Protein AF-A0A956R655-F1 (afdb_monomer_lite)

Structure (mmCIF, N/CA/C/O backbone):
data_AF-A0A956R655-F1
#
_entry.id   AF-A0A956R655-F1
#
loop_
_atom_site.group_PDB
_atom_site.id
_atom_site.type_symbol
_atom_site.label_atom_id
_atom_site.label_alt_id
_atom_site.label_comp_id
_atom_site.label_asym_id
_atom_site.label_entity_id
_atom_site.label_seq_id
_atom_site.pdbx_PDB_ins_code
_atom_site.Cartn_x
_atom_site.Cartn_y
_atom_site.Cartn_z
_atom_site.occupancy
_atom_site.B_iso_or_equiv
_atom_site.auth_seq_id
_atom_site.auth_comp_id
_atom_site.auth_asym_id
_atom_site.auth_atom_id
_atom_site.pdbx_PDB_model_num
ATOM 1 N N . MET A 1 1 ? -0.287 10.126 -25.066 1.00 66.81 1 MET A N 1
ATOM 2 C CA . MET A 1 1 ? 0.178 8.729 -25.199 1.00 66.81 1 MET A CA 1
ATOM 3 C C . MET A 1 1 ? 0.775 8.313 -23.868 1.00 66.81 1 MET A C 1
ATOM 5 O O . MET A 1 1 ? 1.595 9.060 -23.351 1.00 66.81 1 MET A O 1
ATOM 9 N N . THR A 1 2 ? 0.337 7.197 -23.288 1.00 85.12 2 THR A N 1
ATOM 10 C CA . THR A 1 2 ? 0.850 6.727 -21.992 1.00 85.12 2 THR A CA 1
ATOM 11 C C . THR A 1 2 ? 2.109 5.899 -22.223 1.00 85.12 2 THR A C 1
ATOM 13 O O . THR A 1 2 ? 2.066 4.905 -22.942 1.00 85.12 2 THR A O 1
ATOM 16 N N . ILE A 1 3 ? 3.233 6.320 -21.647 1.00 91.00 3 ILE A N 1
ATOM 17 C CA . ILE A 1 3 ? 4.501 5.590 -21.731 1.00 91.00 3 ILE A CA 1
ATOM 18 C C . ILE A 1 3 ? 4.469 4.454 -20.697 1.00 91.00 3 ILE A C 1
ATOM 20 O O . ILE A 1 3 ? 4.208 4.736 -19.523 1.00 91.00 3 ILE A O 1
ATOM 24 N N . PRO A 1 4 ? 4.714 3.187 -21.081 1.00 90.81 4 PRO A N 1
ATOM 25 C CA . PRO A 1 4 ? 4.759 2.101 -20.109 1.00 90.81 4 PRO A CA 1
ATOM 26 C C . PRO A 1 4 ? 5.963 2.266 -19.174 1.00 90.81 4 PRO A C 1
ATOM 28 O O . PRO A 1 4 ? 7.011 2.751 -19.588 1.00 90.81 4 PRO A O 1
ATOM 31 N N . VAL A 1 5 ? 5.816 1.840 -17.921 1.00 90.50 5 VAL A N 1
ATOM 32 C CA . VAL A 1 5 ? 6.906 1.747 -16.937 1.00 90.50 5 VAL A CA 1
ATOM 33 C C . VAL A 1 5 ? 7.279 0.280 -16.775 1.00 90.50 5 VAL A C 1
ATOM 35 O O . VAL A 1 5 ? 6.395 -0.574 -16.761 1.00 90.50 5 VAL A O 1
ATOM 38 N N . GLY A 1 6 ? 8.569 -0.024 -16.630 1.00 91.50 6 GLY A N 1
ATOM 39 C CA . GLY A 1 6 ? 9.036 -1.403 -16.486 1.00 91.50 6 GLY A CA 1
ATOM 40 C C . GLY A 1 6 ? 8.962 -2.187 -17.796 1.00 91.50 6 GLY A C 1
ATOM 41 O O . GLY A 1 6 ? 8.709 -3.390 -17.797 1.00 91.50 6 GLY A O 1
ATOM 42 N N . ALA A 1 7 ? 9.129 -1.500 -18.925 1.00 95.12 7 ALA A N 1
ATOM 43 C CA . ALA A 1 7 ? 9.001 -2.084 -20.249 1.00 95.12 7 ALA A CA 1
ATOM 44 C C . ALA A 1 7 ? 10.198 -1.752 -21.138 1.00 95.12 7 ALA A C 1
ATOM 46 O O . ALA A 1 7 ? 10.721 -0.634 -21.127 1.00 95.12 7 ALA A O 1
ATOM 47 N N . TRP A 1 8 ? 10.570 -2.726 -21.964 1.00 97.31 8 TRP A N 1
ATOM 48 C CA . TRP A 1 8 ? 11.463 -2.529 -23.096 1.00 97.31 8 TRP A CA 1
ATOM 49 C C . TRP A 1 8 ? 10.746 -1.730 -24.189 1.00 97.31 8 TRP A C 1
ATOM 51 O O . TRP A 1 8 ? 9.626 -2.065 -24.583 1.00 97.31 8 TRP A O 1
ATOM 61 N N . VAL A 1 9 ? 11.386 -0.671 -24.674 1.00 97.62 9 VAL A N 1
ATOM 62 C CA . VAL A 1 9 ? 10.840 0.266 -25.660 1.00 97.62 9 VAL A CA 1
ATOM 63 C C . VAL A 1 9 ? 11.881 0.605 -26.729 1.00 97.62 9 VAL A C 1
ATOM 65 O O . VAL A 1 9 ? 13.090 0.519 -26.494 1.00 97.62 9 VAL A O 1
ATOM 68 N N . ARG A 1 10 ? 11.396 1.050 -27.889 1.00 97.56 10 ARG A N 1
ATOM 69 C CA . ARG A 1 10 ? 12.152 1.853 -28.849 1.00 97.56 10 ARG A CA 1
ATOM 70 C C . ARG A 1 10 ? 11.867 3.335 -28.619 1.00 97.56 10 ARG A C 1
ATOM 72 O O . ARG A 1 10 ? 10.708 3.693 -28.419 1.00 97.56 10 ARG A O 1
ATOM 79 N N . ILE A 1 11 ? 12.893 4.180 -28.636 1.00 96.81 11 ILE A N 1
ATOM 80 C CA . ILE A 1 11 ? 12.751 5.638 -28.479 1.00 96.81 11 ILE A CA 1
ATOM 81 C C . ILE A 1 11 ? 13.402 6.333 -29.669 1.00 96.81 11 ILE A C 1
ATOM 83 O O . ILE A 1 11 ? 14.573 6.079 -29.937 1.00 96.81 11 ILE A O 1
ATOM 87 N N . GLU A 1 12 ? 12.673 7.222 -30.339 1.00 95.69 12 GLU A N 1
ATOM 88 C CA . GLU A 1 12 ? 13.237 8.094 -31.376 1.00 95.69 12 GLU A CA 1
ATOM 89 C C . GLU A 1 12 ? 13.753 9.399 -30.754 1.00 95.69 12 GLU A C 1
ATOM 91 O O . GLU A 1 12 ? 12.966 10.194 -30.230 1.00 95.69 12 GLU A O 1
ATOM 96 N N . LEU A 1 13 ? 15.078 9.594 -30.801 1.00 90.44 13 LEU A N 1
ATOM 97 C CA . LEU A 1 13 ? 15.792 10.803 -30.363 1.00 90.44 13 LEU A CA 1
ATOM 98 C C . LEU A 1 13 ? 16.552 11.423 -31.555 1.00 90.44 13 LEU A C 1
ATOM 100 O O . LEU A 1 13 ? 15.947 11.948 -32.482 1.00 90.44 13 LEU A O 1
ATOM 104 N N . ASP A 1 14 ? 17.882 11.301 -31.575 1.00 93.44 14 ASP A N 1
ATOM 105 C CA . ASP A 1 14 ? 18.780 11.542 -32.712 1.00 93.44 14 ASP A CA 1
ATOM 106 C C . ASP A 1 14 ? 18.990 10.260 -33.555 1.00 93.44 14 ASP A C 1
ATOM 108 O O . ASP A 1 14 ? 20.048 10.035 -34.153 1.00 93.44 14 ASP A O 1
ATOM 112 N N . GLY A 1 15 ? 17.985 9.383 -33.533 1.00 93.75 15 GLY A N 1
ATOM 113 C CA . GLY A 1 15 ? 17.972 8.023 -34.065 1.00 93.75 15 GLY A CA 1
ATOM 114 C C . GLY A 1 15 ? 17.234 7.062 -33.122 1.00 93.75 15 GLY A C 1
ATOM 115 O O . GLY A 1 15 ? 16.829 7.475 -32.028 1.00 93.75 15 GLY A O 1
ATOM 116 N N . PRO A 1 16 ? 17.085 5.786 -33.513 1.00 96.50 16 PRO A N 1
ATOM 117 C CA . PRO A 1 16 ? 16.388 4.793 -32.709 1.00 96.50 16 PRO A CA 1
ATOM 118 C C . PRO A 1 16 ? 17.250 4.328 -31.530 1.00 96.50 16 PRO A C 1
ATOM 120 O O . PRO A 1 16 ? 18.431 4.023 -31.683 1.00 96.50 16 PRO A O 1
ATOM 123 N N . TYR A 1 17 ? 16.651 4.224 -30.346 1.00 97.69 17 TYR A N 1
ATOM 124 C CA . TYR A 1 17 ? 17.266 3.662 -29.139 1.00 97.69 17 TYR A CA 1
ATOM 125 C C . TYR A 1 17 ? 16.504 2.430 -28.683 1.00 97.69 17 TYR A C 1
ATOM 127 O O . TYR A 1 17 ? 15.278 2.443 -28.663 1.00 97.69 17 TYR A O 1
ATOM 135 N N . LEU A 1 18 ? 17.226 1.405 -28.235 1.00 98.12 18 LEU A N 1
ATOM 136 C CA . LEU A 1 18 ? 16.677 0.289 -27.471 1.00 98.12 18 LEU A CA 1
ATOM 137 C C . LEU A 1 18 ? 16.873 0.597 -25.987 1.00 98.12 18 LEU A C 1
ATOM 139 O O . LEU A 1 18 ? 18.012 0.730 -25.530 1.00 98.12 18 LEU A O 1
ATOM 143 N N . ALA A 1 19 ? 15.782 0.730 -25.235 1.00 97.88 19 ALA A N 1
ATOM 144 C CA . ALA A 1 19 ? 15.838 1.176 -23.847 1.00 97.88 19 ALA A CA 1
ATOM 145 C C . ALA A 1 19 ? 14.838 0.448 -22.945 1.00 97.88 19 ALA A C 1
ATOM 147 O O . ALA A 1 19 ? 13.835 -0.092 -23.407 1.00 97.88 19 ALA A O 1
ATOM 148 N N . TYR A 1 20 ? 15.103 0.472 -21.641 1.00 97.75 20 TYR A N 1
ATOM 149 C CA . TYR A 1 20 ? 14.167 0.043 -20.607 1.00 97.75 20 TYR A CA 1
ATOM 150 C C . TYR A 1 20 ? 13.627 1.261 -19.863 1.00 97.75 20 TYR A C 1
ATOM 152 O O . TYR A 1 20 ? 14.397 2.125 -19.437 1.00 97.75 20 TYR A O 1
ATOM 160 N N . THR A 1 21 ? 12.308 1.331 -19.715 1.00 95.88 21 THR A N 1
ATOM 161 C CA . THR A 1 21 ? 11.602 2.404 -19.003 1.00 95.88 21 THR A CA 1
ATOM 162 C C . THR A 1 21 ? 11.511 2.102 -17.513 1.00 95.88 21 THR A C 1
ATOM 164 O O . THR A 1 21 ? 11.228 0.976 -17.106 1.00 95.88 21 THR A O 1
ATOM 167 N N . TYR A 1 22 ? 11.717 3.113 -16.677 1.00 93.00 22 TYR A N 1
ATOM 168 C CA . TYR A 1 22 ? 11.660 2.999 -15.223 1.00 93.00 22 TYR A CA 1
ATOM 169 C C . TYR A 1 22 ? 11.307 4.341 -14.573 1.00 93.00 22 TYR A C 1
ATOM 171 O O . TYR A 1 22 ? 11.329 5.387 -15.221 1.00 93.00 22 TYR A O 1
ATOM 179 N N . ARG A 1 23 ? 10.968 4.323 -13.280 1.00 88.44 23 ARG A N 1
ATOM 180 C CA . ARG A 1 23 ? 10.866 5.545 -12.475 1.00 88.44 23 ARG A CA 1
ATOM 181 C C . ARG A 1 23 ? 12.150 5.719 -11.684 1.00 88.44 23 ARG A C 1
ATOM 183 O O . ARG A 1 23 ? 12.474 4.897 -10.836 1.00 88.44 23 ARG A O 1
ATOM 190 N N . ASP A 1 24 ? 12.873 6.775 -12.009 1.00 89.06 24 ASP A N 1
ATOM 191 C CA . ASP A 1 24 ? 14.009 7.250 -11.238 1.00 89.06 24 ASP A CA 1
ATOM 192 C C . ASP A 1 24 ? 13.463 7.979 -9.993 1.00 89.06 24 ASP A C 1
ATOM 194 O O . ASP A 1 24 ? 12.646 8.889 -10.159 1.00 89.06 24 ASP A O 1
ATOM 198 N N . PRO A 1 25 ? 13.863 7.605 -8.763 1.00 77.94 25 PRO A N 1
ATOM 199 C CA . PRO A 1 25 ? 13.366 8.250 -7.545 1.00 77.94 25 PRO A CA 1
ATOM 200 C C . PRO A 1 25 ? 13.618 9.763 -7.491 1.00 77.94 25 PRO A C 1
ATOM 202 O O . PRO A 1 25 ? 12.865 10.483 -6.844 1.00 77.94 25 PRO A O 1
ATOM 205 N N . THR A 1 26 ? 14.658 10.244 -8.175 1.00 84.81 26 THR A N 1
ATOM 206 C CA . THR A 1 26 ? 15.077 11.652 -8.152 1.00 84.81 26 THR A CA 1
ATOM 207 C C . THR A 1 26 ? 14.569 12.421 -9.368 1.00 84.81 26 THR A C 1
ATOM 209 O O . THR A 1 26 ? 14.336 13.625 -9.293 1.00 84.81 26 THR A O 1
ATOM 212 N N . HIS A 1 27 ? 14.422 11.747 -10.508 1.00 88.56 27 HIS A N 1
ATOM 213 C CA . HIS A 1 27 ? 14.190 12.403 -11.800 1.00 88.56 27 HIS A CA 1
ATOM 214 C C . HIS A 1 27 ? 12.922 11.947 -12.528 1.00 88.56 27 HIS A C 1
ATOM 216 O O . HIS A 1 27 ? 12.757 12.256 -13.709 1.00 88.56 27 HIS A O 1
ATOM 222 N N . GLY A 1 28 ? 12.058 11.186 -11.857 1.00 89.25 28 GLY A N 1
ATOM 223 C CA . GLY A 1 28 ? 10.778 10.760 -12.405 1.00 89.25 28 GLY A CA 1
ATOM 224 C C . GLY A 1 28 ? 10.911 9.748 -13.545 1.00 89.25 28 GLY A C 1
ATOM 225 O O . GLY A 1 28 ? 11.835 8.926 -13.601 1.00 89.25 28 GLY A O 1
ATOM 226 N N . LEU A 1 29 ? 9.940 9.757 -14.456 1.00 92.88 29 LEU A N 1
ATOM 227 C CA . LEU A 1 29 ? 9.863 8.801 -15.557 1.00 92.88 29 LEU A CA 1
ATOM 228 C C . LEU A 1 29 ? 11.066 8.923 -16.505 1.00 92.88 29 LEU A C 1
ATOM 230 O O . LEU A 1 29 ? 11.295 9.947 -17.154 1.00 92.88 29 LEU A O 1
ATOM 234 N N . SER A 1 30 ? 11.816 7.831 -16.619 1.00 95.56 30 SER A N 1
ATOM 235 C CA . SER A 1 30 ? 13.083 7.772 -17.339 1.00 95.56 30 SER A CA 1
ATOM 236 C C . SER A 1 30 ? 13.191 6.506 -18.185 1.00 95.56 30 SER A C 1
ATOM 238 O O . SER A 1 30 ? 12.496 5.517 -17.957 1.00 95.56 30 SER A O 1
ATOM 240 N N . ALA A 1 31 ? 14.090 6.517 -19.162 1.00 96.94 31 ALA A N 1
ATOM 241 C CA . ALA A 1 31 ? 14.533 5.317 -19.857 1.00 96.94 31 ALA A CA 1
ATOM 242 C C . ALA A 1 31 ? 16.056 5.260 -19.905 1.00 96.94 31 ALA A C 1
ATOM 244 O O . ALA A 1 31 ? 16.705 6.294 -20.053 1.00 96.94 31 ALA A O 1
ATOM 245 N N . LYS A 1 32 ? 16.629 4.059 -19.806 1.00 97.31 32 LYS A N 1
ATOM 246 C CA . LYS A 1 32 ? 18.069 3.837 -19.993 1.00 97.31 32 LYS A CA 1
ATOM 247 C C . LYS A 1 32 ? 18.298 2.817 -21.095 1.00 97.31 32 LYS A C 1
ATOM 249 O O . LYS A 1 32 ? 17.627 1.785 -21.123 1.00 97.31 32 LYS A O 1
ATOM 254 N N . GLY A 1 33 ? 19.226 3.100 -22.002 1.00 97.31 33 GLY A N 1
ATOM 255 C CA . GLY A 1 33 ? 19.428 2.267 -23.183 1.00 97.31 33 GLY A CA 1
ATOM 256 C C . GLY A 1 33 ? 20.664 2.607 -24.003 1.00 97.31 33 GLY A C 1
ATOM 257 O O . GLY A 1 33 ? 21.570 3.305 -23.540 1.00 97.31 33 GLY A O 1
ATOM 258 N N . CYS A 1 34 ? 20.682 2.105 -25.235 1.00 97.62 34 CYS A N 1
ATOM 259 C CA . CYS A 1 34 ? 21.720 2.357 -26.234 1.00 97.62 34 CYS A CA 1
ATOM 260 C C . CYS A 1 34 ? 21.081 2.703 -27.582 1.00 97.62 34 CYS A C 1
ATOM 262 O O . CYS A 1 34 ? 19.989 2.227 -27.898 1.00 97.62 34 CYS A O 1
ATOM 264 N N . LYS A 1 35 ? 21.792 3.505 -28.377 1.00 96.88 35 LYS A N 1
ATOM 265 C CA . LYS A 1 35 ? 21.435 3.792 -29.767 1.00 96.88 35 LYS A CA 1
ATOM 266 C C . LYS A 1 35 ? 21.547 2.518 -30.609 1.00 96.88 35 LYS A C 1
ATOM 268 O O . LYS A 1 35 ? 22.433 1.700 -30.364 1.00 96.88 35 LYS A O 1
ATOM 273 N N . ILE A 1 36 ? 20.644 2.352 -31.567 1.00 95.62 36 ILE A N 1
ATOM 274 C CA . ILE A 1 36 ? 20.598 1.227 -32.497 1.00 95.62 36 ILE A CA 1
ATOM 275 C C . ILE A 1 36 ? 21.198 1.682 -33.834 1.00 95.62 36 ILE A C 1
ATOM 277 O O . ILE A 1 36 ? 20.717 2.638 -34.441 1.00 95.62 36 ILE A O 1
ATOM 281 N N . GLU A 1 37 ? 22.225 0.980 -34.309 1.00 92.31 37 GLU A N 1
ATOM 282 C CA . GLU A 1 37 ? 22.823 1.177 -35.634 1.00 92.31 37 GLU A CA 1
ATOM 283 C C . GLU A 1 37 ? 22.514 -0.056 -36.500 1.00 92.31 37 GLU A C 1
ATOM 285 O O . GLU A 1 37 ? 23.330 -0.962 -36.626 1.00 92.31 37 GLU A O 1
ATOM 290 N N . GLY A 1 38 ? 21.293 -0.125 -37.046 1.00 92.38 38 GLY A N 1
ATOM 291 C CA . GLY A 1 38 ? 20.812 -1.265 -37.841 1.00 92.38 38 GLY A CA 1
ATOM 292 C C . GLY A 1 38 ? 19.875 -2.206 -37.077 1.00 92.38 38 GLY A C 1
ATOM 293 O O . GLY A 1 38 ? 19.092 -1.766 -36.238 1.00 92.38 38 GLY A O 1
ATOM 294 N N . GLU A 1 39 ? 19.902 -3.502 -37.392 1.00 93.50 39 GLU A N 1
ATOM 295 C CA . GLU A 1 39 ? 19.142 -4.497 -36.626 1.00 93.50 39 GLU A CA 1
ATOM 296 C C . GLU A 1 39 ? 19.842 -4.785 -35.286 1.00 93.50 39 GLU A C 1
ATOM 298 O O . GLU A 1 39 ? 21.061 -4.967 -35.268 1.00 93.50 39 GLU A O 1
ATOM 303 N N . PRO A 1 40 ? 19.115 -4.828 -34.151 1.00 94.75 40 PRO A N 1
ATOM 304 C CA . PRO A 1 40 ? 19.717 -5.157 -32.865 1.00 94.75 40 PRO A CA 1
ATOM 305 C C . PRO A 1 40 ? 20.349 -6.550 -32.869 1.00 94.75 40 PRO A C 1
ATOM 307 O O . PRO A 1 40 ? 19.655 -7.554 -33.015 1.00 94.75 40 PRO A O 1
ATOM 310 N N . ASP A 1 41 ? 21.658 -6.611 -32.648 1.00 94.88 41 ASP A N 1
ATOM 311 C CA . ASP A 1 41 ? 22.392 -7.861 -32.499 1.00 94.88 41 ASP A CA 1
ATOM 312 C C . ASP A 1 41 ? 22.616 -8.230 -31.019 1.00 94.88 41 ASP A C 1
ATOM 314 O O . ASP A 1 41 ? 22.287 -7.491 -30.080 1.00 94.88 41 ASP A O 1
ATOM 318 N N . ALA A 1 42 ? 23.214 -9.400 -30.788 1.00 93.88 42 ALA A N 1
ATOM 319 C CA . ALA A 1 42 ? 23.513 -9.882 -29.441 1.00 93.88 42 ALA A CA 1
ATOM 320 C C . ALA A 1 42 ? 24.508 -8.984 -28.676 1.00 93.88 42 ALA A C 1
ATOM 322 O O . ALA A 1 42 ? 24.524 -8.995 -27.440 1.00 93.88 42 ALA A O 1
ATOM 323 N N . ALA A 1 43 ? 25.354 -8.220 -29.376 1.00 94.50 43 ALA A N 1
ATOM 324 C CA . ALA A 1 43 ? 26.304 -7.307 -28.750 1.00 94.50 43 ALA A CA 1
ATOM 325 C C . ALA A 1 43 ? 25.585 -6.061 -28.214 1.00 94.50 43 ALA A C 1
ATOM 327 O O . ALA A 1 43 ? 25.811 -5.675 -27.063 1.00 94.50 43 ALA A O 1
ATOM 328 N N . LEU A 1 44 ? 24.665 -5.490 -28.995 1.00 95.62 44 LEU A N 1
ATOM 329 C CA . LEU A 1 44 ? 23.825 -4.373 -28.578 1.00 95.62 44 LEU A CA 1
ATOM 330 C C . LEU A 1 44 ? 22.926 -4.756 -27.401 1.00 95.62 44 LEU A C 1
ATOM 332 O O . LEU A 1 44 ? 22.884 -4.026 -26.411 1.00 95.62 44 LEU A O 1
ATOM 336 N N . VAL A 1 45 ? 22.255 -5.911 -27.468 1.00 96.12 45 VAL A N 1
ATOM 337 C CA . VAL A 1 45 ? 21.413 -6.413 -26.366 1.00 96.12 45 VAL A CA 1
ATOM 338 C C . VAL A 1 45 ? 22.226 -6.518 -25.076 1.00 96.12 45 VAL A C 1
ATOM 340 O O . VAL A 1 45 ? 21.818 -6.002 -24.034 1.00 96.12 45 VAL A O 1
ATOM 343 N N . ARG A 1 46 ? 23.421 -7.117 -25.141 1.00 95.19 46 ARG A N 1
ATOM 344 C CA . ARG A 1 46 ? 24.321 -7.218 -23.985 1.00 95.19 46 ARG A CA 1
ATOM 345 C C . ARG A 1 46 ? 24.717 -5.842 -23.452 1.00 95.19 46 ARG A C 1
ATOM 347 O O . ARG A 1 46 ? 24.688 -5.636 -22.240 1.00 95.19 46 ARG A O 1
ATOM 354 N N . ALA A 1 47 ? 25.047 -4.900 -24.337 1.00 95.00 47 ALA A N 1
ATOM 355 C CA . ALA A 1 47 ? 25.404 -3.537 -23.954 1.00 95.00 47 ALA A CA 1
ATOM 356 C C . ALA A 1 47 ? 24.249 -2.832 -23.228 1.00 95.00 47 ALA A C 1
ATOM 358 O O . ALA A 1 47 ? 24.461 -2.250 -22.168 1.00 95.00 47 ALA A O 1
ATOM 359 N N . VAL A 1 48 ? 23.023 -2.938 -23.741 1.00 96.00 48 VAL A N 1
ATOM 360 C CA . VAL A 1 48 ? 21.827 -2.367 -23.105 1.00 96.00 48 VAL A CA 1
ATOM 361 C C . VAL A 1 48 ? 21.547 -3.008 -21.737 1.00 96.00 48 VAL A C 1
ATOM 363 O O . VAL A 1 48 ? 21.194 -2.305 -20.788 1.00 96.00 48 VAL A O 1
ATOM 366 N N . MET A 1 49 ? 21.737 -4.324 -21.607 1.00 95.19 49 MET A N 1
ATOM 367 C CA . MET A 1 49 ? 21.495 -5.065 -20.362 1.00 95.19 49 MET A CA 1
ATOM 368 C C . MET A 1 49 ? 22.533 -4.788 -19.271 1.00 95.19 49 MET A C 1
ATOM 370 O O . MET A 1 49 ? 22.194 -4.811 -18.092 1.00 95.19 49 MET A O 1
ATOM 374 N N . GLN A 1 50 ? 23.794 -4.548 -19.636 1.00 93.88 50 GLN A N 1
ATOM 375 C CA . GLN A 1 50 ? 24.903 -4.493 -18.673 1.00 93.88 50 GLN A CA 1
ATOM 376 C C . GLN A 1 50 ? 25.475 -3.088 -18.479 1.00 93.88 50 GLN A C 1
ATOM 378 O O . GLN A 1 50 ? 25.956 -2.756 -17.398 1.00 93.88 50 GLN A O 1
ATOM 383 N N . SER A 1 51 ? 25.477 -2.254 -19.517 1.00 93.12 51 SER A N 1
ATOM 384 C CA . SER A 1 51 ? 26.164 -0.957 -19.517 1.00 93.12 51 SER A CA 1
ATOM 385 C C . SER A 1 51 ? 25.486 0.034 -20.471 1.00 93.12 51 SER A C 1
ATOM 387 O O . SER A 1 51 ? 26.097 0.466 -21.455 1.00 93.12 51 SER A O 1
ATOM 389 N N . PRO A 1 52 ? 24.216 0.399 -20.212 1.00 94.25 52 PRO A N 1
ATOM 390 C CA . PRO A 1 52 ? 23.486 1.329 -21.063 1.00 94.25 52 PRO A CA 1
ATOM 391 C C . PRO A 1 52 ? 24.167 2.702 -21.063 1.00 94.25 52 PRO A C 1
ATOM 393 O O . PRO A 1 52 ? 24.596 3.202 -20.018 1.00 94.25 52 PRO A O 1
ATOM 396 N N . ARG A 1 53 ? 24.264 3.308 -22.247 1.00 94.81 53 ARG A N 1
ATOM 397 C CA . ARG A 1 53 ? 25.085 4.507 -22.493 1.00 94.81 53 ARG A CA 1
ATOM 398 C C . ARG A 1 53 ? 24.304 5.814 -22.447 1.00 94.81 53 ARG A C 1
ATOM 400 O O . ARG A 1 53 ? 24.916 6.872 -22.358 1.00 94.81 53 ARG A O 1
ATOM 407 N N . ALA A 1 54 ? 22.979 5.747 -22.505 1.00 95.38 54 ALA A N 1
ATOM 408 C CA . ALA A 1 54 ? 22.115 6.917 -22.512 1.00 95.38 54 ALA A CA 1
ATOM 409 C C . ALA A 1 54 ? 21.013 6.796 -21.460 1.00 95.38 54 ALA A C 1
ATOM 411 O O . ALA A 1 54 ? 20.434 5.722 -21.281 1.00 95.38 54 ALA A O 1
ATOM 412 N N . THR A 1 55 ? 20.706 7.921 -20.814 1.00 96.00 55 THR A N 1
ATOM 413 C CA . THR A 1 55 ? 19.527 8.103 -19.963 1.00 96.00 55 THR A CA 1
ATOM 414 C C . THR A 1 55 ? 18.658 9.189 -20.584 1.00 96.00 55 THR A C 1
ATOM 416 O O . THR A 1 55 ? 19.135 10.291 -20.841 1.00 96.00 55 THR A O 1
ATOM 419 N N . VAL A 1 56 ? 17.381 8.893 -20.794 1.00 95.00 56 VAL A N 1
ATOM 420 C CA . VAL A 1 56 ? 16.385 9.802 -21.365 1.00 95.00 56 VAL A CA 1
ATOM 421 C C . VAL A 1 56 ? 15.367 10.138 -20.286 1.00 95.00 56 VAL A C 1
ATOM 423 O O . VAL A 1 56 ? 14.818 9.233 -19.658 1.00 95.00 56 VAL A O 1
ATOM 426 N N . ARG A 1 57 ? 15.092 11.427 -20.070 1.00 95.12 57 ARG A N 1
ATOM 427 C CA . ARG A 1 57 ? 14.027 11.883 -19.164 1.00 95.12 57 ARG A CA 1
ATOM 428 C C . ARG A 1 57 ? 12.747 12.059 -19.969 1.00 95.12 57 ARG A C 1
ATOM 430 O O . ARG A 1 57 ? 12.656 12.960 -20.796 1.00 95.12 57 ARG A O 1
ATOM 437 N N . LEU A 1 58 ? 11.775 11.182 -19.748 1.00 93.31 58 LEU A N 1
ATOM 438 C CA . LEU A 1 58 ? 10.591 11.081 -20.606 1.00 93.31 58 LEU A CA 1
ATOM 439 C C . LEU A 1 58 ? 9.512 12.113 -20.254 1.00 93.31 58 LEU A C 1
ATOM 441 O O . LEU A 1 58 ? 8.667 12.416 -21.090 1.00 93.31 58 LEU A O 1
ATOM 445 N N . GLU A 1 59 ? 9.563 12.690 -19.050 1.00 86.56 59 GLU A N 1
ATOM 446 C CA . GLU A 1 59 ? 8.602 13.706 -18.586 1.00 86.56 59 GLU A CA 1
ATOM 447 C C . GLU A 1 59 ? 8.700 15.032 -19.354 1.00 86.56 59 GLU A C 1
ATOM 449 O O . GLU A 1 59 ? 7.730 15.779 -19.417 1.00 86.56 59 GLU A O 1
ATOM 454 N N . HIS A 1 60 ? 9.842 15.306 -19.990 1.00 82.50 60 HIS A N 1
ATOM 455 C CA . HIS A 1 60 ? 10.091 16.561 -20.707 1.00 82.50 60 HIS A CA 1
ATOM 456 C C . HIS A 1 60 ? 9.626 16.524 -22.177 1.00 82.50 60 HIS A C 1
ATOM 458 O O . HIS A 1 60 ? 9.729 17.526 -22.880 1.00 82.50 60 HIS A O 1
ATOM 464 N N . GLY A 1 61 ? 9.054 15.396 -22.621 1.00 79.38 61 GLY A N 1
ATOM 465 C CA . GLY A 1 61 ? 8.355 15.264 -23.900 1.00 79.38 61 GLY A CA 1
ATOM 466 C C . GLY A 1 61 ? 9.241 15.304 -25.152 1.00 79.38 61 GLY A C 1
ATOM 467 O O . GLY A 1 61 ? 10.462 15.365 -25.085 1.00 79.38 61 GLY A O 1
ATOM 468 N N . GLY A 1 62 ? 8.587 15.235 -26.318 1.00 85.62 62 GLY A N 1
ATOM 469 C CA . GLY A 1 62 ? 9.219 15.379 -27.638 1.00 85.62 62 GLY A CA 1
ATOM 470 C C . GLY A 1 62 ? 9.698 14.087 -28.310 1.00 85.62 62 GLY A C 1
ATOM 471 O O . GLY A 1 62 ? 10.188 14.149 -29.432 1.00 85.62 62 GLY A O 1
ATOM 472 N N . PHE A 1 63 ? 9.533 12.927 -27.671 1.00 90.31 63 PHE A N 1
ATOM 473 C CA . PHE A 1 63 ? 10.062 11.650 -28.166 1.00 90.31 63 PHE A CA 1
ATOM 474 C C . PHE A 1 63 ? 8.945 10.673 -28.537 1.00 90.31 63 PHE A C 1
ATOM 476 O O . PHE A 1 63 ? 7.950 10.549 -27.817 1.00 90.31 63 PHE A O 1
ATOM 483 N N . ALA A 1 64 ? 9.126 9.928 -29.629 1.00 94.19 64 ALA A N 1
ATOM 484 C CA . ALA A 1 64 ? 8.258 8.799 -29.949 1.00 94.19 64 ALA A CA 1
ATOM 485 C C . ALA A 1 64 ? 8.747 7.559 -29.187 1.00 94.19 64 ALA A C 1
ATOM 487 O O . ALA A 1 64 ? 9.885 7.133 -29.368 1.00 94.19 64 ALA A O 1
ATOM 488 N N . VAL A 1 65 ? 7.894 6.985 -28.332 1.00 96.19 65 VAL A N 1
ATOM 489 C CA . VAL A 1 65 ? 8.221 5.807 -27.510 1.00 96.19 65 VAL A CA 1
ATOM 490 C C . VAL A 1 65 ? 7.348 4.625 -27.920 1.00 96.19 65 VAL A C 1
ATOM 492 O O . VAL A 1 65 ? 6.162 4.595 -27.623 1.00 96.19 65 VAL A O 1
ATOM 495 N N . THR A 1 66 ? 7.917 3.617 -28.567 1.00 96.81 66 THR A N 1
ATOM 496 C CA . THR A 1 66 ? 7.164 2.435 -29.012 1.00 96.81 66 THR A CA 1
ATOM 497 C C . THR A 1 66 ? 7.500 1.237 -28.126 1.00 96.81 66 THR A C 1
ATOM 499 O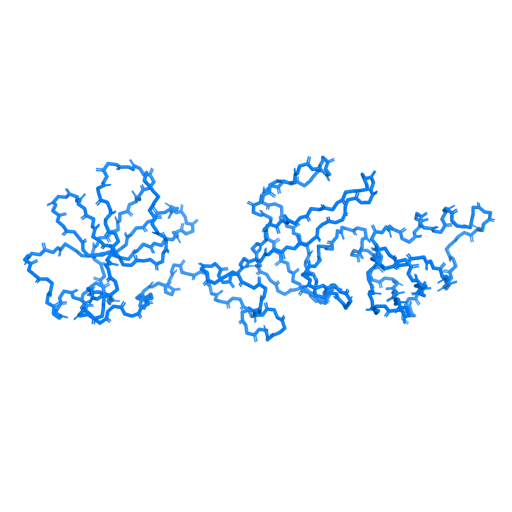 O . THR A 1 66 ? 8.651 0.801 -28.134 1.00 96.81 66 THR A O 1
ATOM 502 N N . PRO A 1 67 ? 6.552 0.673 -27.356 1.00 96.69 67 PRO A N 1
ATOM 503 C CA . PRO A 1 67 ? 6.798 -0.547 -26.592 1.00 96.69 67 PRO A CA 1
ATOM 504 C C . PRO A 1 67 ? 7.182 -1.705 -27.513 1.00 96.69 67 PRO A C 1
ATOM 506 O O . PRO A 1 67 ? 6.568 -1.889 -28.563 1.00 96.69 67 PRO A O 1
ATOM 509 N N . LEU A 1 68 ? 8.183 -2.493 -27.117 1.00 96.88 68 LEU A N 1
ATOM 510 C CA . LEU A 1 68 ? 8.531 -3.712 -27.843 1.00 96.88 68 LEU A CA 1
ATOM 511 C C . LEU A 1 68 ? 7.417 -4.742 -27.699 1.00 96.88 68 LEU A C 1
ATOM 513 O O . LEU A 1 68 ? 6.904 -4.979 -26.597 1.00 96.88 68 LEU A O 1
ATOM 517 N N . ARG A 1 69 ? 7.071 -5.384 -28.814 1.00 96.31 69 ARG A N 1
ATOM 518 C CA . ARG A 1 69 ? 6.100 -6.475 -28.814 1.00 96.31 69 ARG A CA 1
ATOM 519 C C . ARG A 1 69 ? 6.681 -7.710 -28.104 1.00 96.31 69 ARG A C 1
ATOM 521 O O . ARG A 1 69 ? 7.903 -7.850 -28.011 1.00 96.31 69 ARG A O 1
ATOM 528 N N . PRO A 1 70 ? 5.839 -8.610 -27.564 1.00 94.44 70 PRO A N 1
ATOM 529 C CA . PRO A 1 70 ? 6.316 -9.805 -26.870 1.00 94.44 70 PRO A CA 1
ATOM 530 C C . PRO A 1 70 ? 7.270 -10.680 -27.698 1.00 94.44 70 PRO A C 1
ATOM 532 O O . PRO A 1 70 ? 8.304 -11.071 -27.166 1.00 94.44 70 PRO A O 1
ATOM 535 N N . ASP A 1 71 ? 6.965 -10.904 -28.978 1.00 96.75 71 ASP A N 1
ATOM 536 C CA . ASP A 1 71 ? 7.780 -11.661 -29.941 1.00 96.75 71 ASP A CA 1
ATOM 537 C C . ASP A 1 71 ? 9.146 -11.006 -30.183 1.00 96.75 71 ASP A C 1
ATOM 539 O O . ASP A 1 71 ? 10.171 -11.680 -30.203 1.00 96.75 71 ASP A O 1
ATOM 543 N N . GLU A 1 72 ? 9.186 -9.676 -30.285 1.00 96.31 72 GLU A N 1
ATOM 544 C CA . GLU A 1 72 ? 10.445 -8.936 -30.420 1.00 96.31 72 GLU A CA 1
ATOM 545 C C . GLU A 1 72 ? 11.312 -9.052 -29.162 1.00 96.31 72 GLU A C 1
ATOM 547 O O . GLU A 1 72 ? 12.524 -9.227 -29.260 1.00 96.31 72 GLU A O 1
ATOM 552 N N . ARG A 1 73 ? 10.712 -8.971 -27.965 1.00 96.56 73 ARG A N 1
ATOM 553 C CA . ARG A 1 73 ? 11.459 -9.149 -26.707 1.00 96.56 73 ARG A CA 1
ATOM 554 C C . ARG A 1 73 ? 12.014 -10.558 -26.581 1.00 96.56 73 ARG A C 1
ATOM 556 O O . ARG A 1 73 ? 13.138 -10.711 -26.117 1.00 96.56 73 ARG A O 1
ATOM 563 N N . GLU A 1 74 ? 11.232 -11.557 -26.973 1.00 94.69 74 GLU A N 1
ATOM 564 C CA . GLU A 1 74 ? 11.648 -12.957 -26.964 1.00 94.69 74 GLU A CA 1
ATOM 565 C C . GLU A 1 74 ? 12.805 -13.197 -27.937 1.00 94.69 74 GLU A C 1
ATOM 567 O O . GLU A 1 74 ? 13.835 -13.728 -27.527 1.00 94.69 74 GLU A O 1
ATOM 572 N N . ALA A 1 75 ? 12.702 -12.700 -29.174 1.00 96.25 75 ALA A N 1
ATOM 573 C CA . ALA A 1 75 ? 13.776 -12.788 -30.165 1.00 96.25 75 ALA A CA 1
ATOM 574 C C . ALA A 1 75 ? 15.080 -12.113 -29.698 1.00 96.25 75 ALA A C 1
ATOM 576 O O . ALA A 1 75 ? 16.172 -12.568 -30.034 1.00 96.25 75 ALA A O 1
ATOM 577 N N . LEU A 1 76 ? 14.972 -11.047 -28.898 1.00 96.44 76 LEU A N 1
ATOM 578 C CA . LEU A 1 76 ? 16.110 -10.323 -28.326 1.00 96.44 76 LEU A CA 1
ATOM 579 C C . LEU A 1 76 ? 16.565 -10.857 -26.957 1.00 96.44 76 LEU A C 1
ATOM 581 O O . LEU A 1 76 ? 17.526 -10.330 -26.401 1.00 96.44 76 LEU A O 1
ATOM 585 N N . GLY A 1 77 ? 15.895 -11.858 -26.377 1.00 96.06 77 GLY A N 1
ATOM 586 C CA . GLY A 1 77 ? 16.214 -12.377 -25.040 1.00 96.06 77 GLY A CA 1
ATOM 587 C C . GLY A 1 77 ? 15.992 -11.376 -23.893 1.00 96.06 77 GLY A C 1
ATOM 588 O O . GLY A 1 77 ? 16.619 -11.478 -22.838 1.00 96.06 77 GLY A O 1
ATOM 589 N N . LEU A 1 78 ? 15.123 -10.380 -24.082 1.00 95.81 78 LEU A N 1
ATOM 590 C CA . LEU A 1 78 ? 14.857 -9.292 -23.134 1.00 95.81 78 LEU A CA 1
ATOM 591 C C . LEU A 1 78 ? 13.743 -9.668 -22.142 1.00 95.81 78 LEU A C 1
ATOM 593 O O . LEU A 1 78 ? 12.647 -9.095 -22.134 1.00 95.81 78 LEU A O 1
ATOM 597 N N . HIS A 1 79 ? 14.025 -10.660 -21.296 1.00 89.19 79 HIS A N 1
ATOM 598 C CA . HIS A 1 79 ? 13.080 -11.195 -20.313 1.00 89.19 79 HIS A CA 1
ATOM 599 C C . HIS A 1 79 ? 13.168 -10.432 -18.980 1.00 89.19 79 HIS A C 1
ATOM 601 O O . HIS A 1 79 ? 13.962 -10.766 -18.106 1.00 89.19 79 HIS A O 1
ATOM 607 N N . GLY A 1 80 ? 12.332 -9.405 -18.814 1.00 89.00 80 GLY A N 1
ATOM 608 C CA . GLY A 1 80 ? 12.218 -8.655 -17.555 1.00 89.00 80 GLY A CA 1
ATOM 609 C C . GLY A 1 80 ? 13.202 -7.482 -17.414 1.00 89.00 80 GLY A C 1
ATOM 610 O O . GLY A 1 80 ? 13.766 -7.037 -18.417 1.00 89.00 80 GLY A O 1
ATOM 611 N N . PRO A 1 81 ? 13.352 -6.920 -16.197 1.00 91.69 81 PRO A N 1
ATOM 612 C CA . PRO A 1 81 ? 14.214 -5.769 -15.953 1.00 91.69 81 PRO A CA 1
ATOM 613 C C . PRO A 1 81 ? 15.701 -6.115 -16.133 1.00 91.69 81 PRO A C 1
ATOM 615 O O . PRO A 1 81 ? 16.135 -7.198 -15.738 1.00 91.69 81 PRO A O 1
ATOM 618 N N . PRO A 1 82 ? 16.511 -5.195 -16.681 1.00 94.38 82 PRO A N 1
ATOM 619 C CA . PRO A 1 82 ? 17.954 -5.387 -16.772 1.00 94.38 82 PRO A CA 1
ATOM 620 C C . PRO A 1 82 ? 18.627 -5.301 -15.387 1.00 94.38 82 PRO A C 1
ATOM 622 O O . PRO A 1 82 ? 18.153 -4.544 -14.543 1.00 94.38 82 PRO A O 1
ATOM 625 N N . PRO A 1 83 ? 19.766 -5.984 -15.148 1.00 92.44 83 PRO A N 1
ATOM 626 C CA . PRO A 1 83 ? 20.445 -6.013 -13.843 1.00 92.44 83 PRO A CA 1
ATOM 627 C C . PRO A 1 83 ? 20.747 -4.639 -13.230 1.00 92.44 83 PRO A C 1
ATOM 629 O O . PRO A 1 83 ? 20.631 -4.450 -12.024 1.00 92.44 83 PRO A O 1
ATOM 632 N N . TRP A 1 84 ? 21.077 -3.636 -14.051 1.00 92.75 84 TRP A N 1
ATOM 633 C CA . TRP A 1 84 ? 21.343 -2.281 -13.555 1.00 92.75 84 TRP A CA 1
ATOM 634 C C . TRP A 1 84 ? 20.112 -1.601 -12.931 1.00 92.75 84 TRP A C 1
ATOM 636 O O . TRP A 1 84 ? 20.266 -0.575 -12.267 1.00 92.75 84 TRP A O 1
ATOM 646 N N . MET A 1 85 ? 18.903 -2.151 -13.101 1.00 91.06 85 MET A N 1
ATOM 647 C CA . MET A 1 85 ? 17.700 -1.675 -12.414 1.00 91.06 85 MET A CA 1
ATOM 648 C C . MET A 1 85 ? 17.751 -1.870 -10.906 1.00 91.06 85 MET A C 1
ATOM 650 O O . MET A 1 85 ? 17.021 -1.171 -10.210 1.00 91.06 85 MET A O 1
ATOM 654 N N . GLU A 1 86 ? 18.597 -2.752 -10.380 1.00 84.00 86 GLU A N 1
ATOM 655 C CA . GLU A 1 86 ? 18.773 -2.904 -8.931 1.00 84.00 86 GLU A CA 1
ATOM 656 C C . GLU A 1 86 ? 19.273 -1.612 -8.269 1.00 84.00 86 GLU A C 1
ATOM 658 O O . GLU A 1 86 ? 18.946 -1.349 -7.120 1.00 84.00 86 GLU A O 1
ATOM 663 N N . VAL A 1 87 ? 20.000 -0.766 -9.010 1.00 84.06 87 VAL A N 1
ATOM 664 C CA . VAL A 1 87 ? 20.489 0.537 -8.523 1.00 84.06 87 VAL A CA 1
ATOM 665 C C . VAL A 1 87 ? 19.362 1.569 -8.418 1.00 84.06 87 VAL A C 1
ATOM 667 O O . VAL A 1 87 ? 19.414 2.463 -7.579 1.00 84.06 87 VAL A O 1
ATOM 670 N N . PHE A 1 88 ? 18.357 1.470 -9.290 1.00 82.00 88 PHE A N 1
ATOM 671 C CA . PHE A 1 88 ? 17.256 2.437 -9.382 1.00 82.00 88 PHE A CA 1
ATOM 672 C C . PHE A 1 88 ? 15.974 1.950 -8.710 1.00 82.00 88 PHE A C 1
ATOM 674 O O . PHE A 1 88 ? 15.081 2.746 -8.430 1.00 82.00 88 PHE A O 1
ATOM 681 N N . SER A 1 89 ? 15.874 0.647 -8.461 1.00 69.50 89 SER A N 1
ATOM 682 C CA . SER A 1 89 ? 14.804 0.075 -7.665 1.00 69.50 89 SER A CA 1
ATOM 683 C C . SER A 1 89 ? 15.173 0.274 -6.200 1.00 69.50 89 SER A C 1
ATOM 685 O O . SER A 1 89 ? 16.271 -0.121 -5.809 1.00 69.50 89 SER A O 1
ATOM 687 N N . PRO A 1 90 ? 14.293 0.843 -5.362 1.00 67.56 90 PRO A N 1
ATOM 688 C CA . PRO A 1 90 ? 14.509 0.757 -3.928 1.00 67.56 90 PRO A CA 1
ATOM 689 C C . PRO A 1 90 ? 14.694 -0.722 -3.546 1.00 67.56 90 PRO A C 1
ATOM 691 O O . PRO A 1 90 ? 14.063 -1.594 -4.166 1.00 67.56 90 PRO A O 1
ATOM 694 N N . PRO A 1 91 ? 15.576 -1.032 -2.576 1.00 68.00 91 PRO A N 1
ATOM 695 C CA . PRO A 1 91 ? 15.773 -2.402 -2.133 1.00 68.00 91 PRO A CA 1
ATOM 696 C C . PRO A 1 91 ? 14.413 -3.005 -1.793 1.00 68.00 91 PRO A C 1
ATOM 698 O O . PRO A 1 91 ? 13.612 -2.383 -1.096 1.00 68.00 91 PRO A O 1
ATOM 701 N N . ALA A 1 92 ? 14.146 -4.198 -2.328 1.00 74.06 92 ALA A N 1
ATOM 702 C CA . ALA A 1 92 ? 12.899 -4.902 -2.080 1.00 74.06 92 ALA A CA 1
ATOM 703 C C . ALA A 1 92 ? 12.661 -4.982 -0.570 1.00 74.06 92 ALA A C 1
ATOM 705 O O . ALA A 1 92 ? 13.445 -5.605 0.154 1.00 74.06 92 ALA A O 1
ATOM 706 N N . GLY A 1 93 ? 11.586 -4.347 -0.108 1.00 83.12 93 GLY A N 1
ATOM 707 C CA . GLY A 1 93 ? 11.240 -4.380 1.297 1.00 83.12 93 GLY A CA 1
ATOM 708 C C . GLY A 1 93 ? 10.985 -5.810 1.771 1.00 83.12 93 GLY A C 1
ATOM 709 O O . GLY A 1 93 ? 10.551 -6.659 0.982 1.00 83.12 93 GLY A O 1
ATOM 710 N N . PRO A 1 94 ? 11.221 -6.109 3.060 1.00 90.81 94 PRO A N 1
ATOM 711 C CA . PRO A 1 94 ? 10.990 -7.445 3.608 1.00 90.81 94 PRO A CA 1
ATOM 712 C C . PRO A 1 94 ? 9.543 -7.933 3.400 1.00 90.81 94 PRO A C 1
ATOM 714 O O . PRO A 1 94 ? 9.323 -9.135 3.271 1.00 90.81 94 PRO A O 1
ATOM 717 N N . TRP A 1 95 ? 8.578 -7.014 3.265 1.00 93.69 95 TRP A N 1
ATOM 718 C CA . TRP A 1 95 ? 7.169 -7.306 2.983 1.00 93.69 95 TRP A CA 1
ATOM 719 C C . TRP A 1 95 ? 6.927 -8.010 1.641 1.00 93.69 95 TRP A C 1
ATOM 721 O O . TRP A 1 95 ? 5.966 -8.762 1.522 1.00 93.69 95 TRP A O 1
ATOM 731 N N . ARG A 1 96 ? 7.805 -7.857 0.637 1.00 90.81 96 ARG A N 1
ATOM 732 C CA . ARG A 1 96 ? 7.654 -8.565 -0.652 1.00 90.81 96 ARG A CA 1
ATOM 733 C C . ARG A 1 96 ? 7.798 -10.083 -0.528 1.00 90.81 96 ARG A C 1
ATOM 735 O O . ARG A 1 96 ? 7.413 -10.812 -1.435 1.00 90.81 96 ARG A O 1
ATOM 742 N N . ARG A 1 97 ? 8.396 -10.558 0.568 1.00 91.06 97 ARG A N 1
ATOM 743 C CA . ARG A 1 97 ? 8.557 -11.988 0.871 1.00 91.06 97 ARG A CA 1
ATOM 744 C C . ARG A 1 97 ? 7.467 -12.512 1.799 1.00 91.06 97 ARG A C 1
ATOM 746 O O . ARG A 1 97 ? 7.499 -13.690 2.141 1.00 91.06 97 ARG A O 1
ATOM 753 N N . ASP A 1 98 ? 6.539 -11.657 2.223 1.00 94.31 98 ASP A N 1
ATOM 754 C CA . ASP A 1 98 ? 5.438 -12.051 3.086 1.00 94.31 98 ASP A CA 1
ATOM 755 C C . ASP A 1 98 ? 4.354 -12.767 2.257 1.00 94.31 98 ASP A C 1
ATOM 757 O O . ASP A 1 98 ? 3.692 -12.135 1.422 1.00 94.31 98 ASP A O 1
ATOM 761 N N . PRO A 1 99 ? 4.146 -14.081 2.460 1.00 94.19 99 PRO A N 1
ATOM 762 C CA . PRO A 1 99 ? 3.182 -14.842 1.673 1.00 94.19 99 PRO A CA 1
ATOM 763 C C . PRO A 1 99 ? 1.735 -14.402 1.924 1.00 94.19 99 PRO A C 1
ATOM 765 O O . PRO A 1 99 ? 0.888 -14.582 1.049 1.00 94.19 99 PRO A O 1
ATOM 768 N N . LEU A 1 100 ? 1.432 -13.818 3.090 1.00 92.88 100 LEU A N 1
ATOM 769 C CA . LEU A 1 100 ? 0.090 -13.323 3.403 1.00 92.88 100 LEU A CA 1
ATOM 770 C C . LEU A 1 100 ? -0.216 -12.025 2.654 1.00 92.88 100 LEU A C 1
ATOM 772 O O . LEU A 1 100 ? -1.377 -11.768 2.322 1.00 92.88 100 LEU A O 1
ATOM 776 N N . LEU A 1 101 ? 0.821 -11.237 2.363 1.00 95.44 101 LEU A N 1
ATOM 777 C CA . LEU A 1 101 ? 0.710 -9.953 1.681 1.00 95.44 101 LEU A CA 1
ATOM 778 C C . LEU A 1 101 ? 0.771 -10.068 0.158 1.00 95.44 101 LEU A C 1
ATOM 780 O O . LEU A 1 101 ? 0.152 -9.263 -0.532 1.00 95.44 101 LEU A O 1
ATOM 784 N N . ALA A 1 102 ? 1.478 -11.074 -0.368 1.00 93.62 102 ALA A N 1
ATOM 785 C CA . ALA A 1 102 ? 1.783 -11.219 -1.794 1.00 93.62 102 ALA A CA 1
ATOM 786 C C . ALA A 1 102 ? 0.561 -11.083 -2.721 1.00 93.62 102 ALA A C 1
ATOM 788 O O . ALA A 1 102 ? 0.664 -10.499 -3.795 1.00 93.62 102 ALA A O 1
ATOM 789 N N . LYS A 1 103 ? -0.610 -11.574 -2.295 1.00 95.25 103 LYS A N 1
ATOM 790 C CA . LYS A 1 103 ? -1.860 -11.494 -3.070 1.00 95.25 103 LYS A CA 1
ATOM 791 C C . LYS A 1 103 ? -2.493 -10.096 -3.142 1.00 95.25 103 LYS A C 1
ATOM 793 O O . LYS A 1 103 ? -3.412 -9.907 -3.931 1.00 95.25 103 LYS A O 1
ATOM 798 N N . TYR A 1 104 ? -2.058 -9.155 -2.307 1.00 97.12 104 TYR A N 1
ATOM 799 C CA . TYR A 1 104 ? -2.574 -7.782 -2.264 1.00 97.12 104 TYR A CA 1
ATOM 800 C C . TYR A 1 104 ? -1.671 -6.782 -2.987 1.00 97.12 104 TYR A C 1
ATOM 802 O O . TYR A 1 104 ? -2.106 -5.668 -3.270 1.00 97.12 104 TYR A O 1
ATOM 810 N N . LEU A 1 105 ? -0.424 -7.167 -3.269 1.00 95.69 105 LEU A N 1
ATOM 811 C CA . LEU A 1 105 ? 0.538 -6.314 -3.955 1.00 95.69 105 LEU A CA 1
ATOM 812 C C . LEU A 1 105 ? 0.190 -6.205 -5.440 1.00 95.69 105 LEU A C 1
ATOM 814 O O . LEU A 1 105 ? -0.176 -7.186 -6.093 1.00 95.69 105 LEU A O 1
ATOM 818 N N . HIS A 1 106 ? 0.337 -5.006 -5.991 1.00 93.19 106 HIS A N 1
ATOM 819 C CA . HIS A 1 106 ? 0.057 -4.754 -7.392 1.00 93.19 106 HIS A CA 1
ATOM 820 C C . HIS A 1 106 ? 1.106 -5.441 -8.291 1.00 93.19 106 HIS A C 1
ATOM 822 O O . HIS A 1 106 ? 2.309 -5.247 -8.090 1.00 93.19 106 HIS A O 1
ATOM 828 N N . PRO A 1 107 ? 0.702 -6.174 -9.349 1.00 83.94 107 PRO A N 1
ATOM 829 C CA . PRO A 1 107 ? 1.636 -6.926 -10.195 1.00 83.94 107 PRO A CA 1
ATOM 830 C C . PRO A 1 107 ? 2.732 -6.077 -10.857 1.00 83.94 107 PRO A C 1
ATOM 832 O O . PRO A 1 107 ? 3.851 -6.545 -11.047 1.00 83.94 107 PRO A O 1
ATOM 835 N N . SER A 1 108 ? 2.422 -4.827 -11.216 1.00 79.12 108 SER A N 1
ATOM 836 C CA . SER A 1 108 ? 3.379 -3.891 -11.837 1.00 79.12 108 SER A CA 1
ATOM 837 C C . SER A 1 108 ? 4.013 -2.902 -10.853 1.00 79.12 108 SER A C 1
ATOM 839 O O . SER A 1 108 ? 4.922 -2.171 -11.236 1.00 79.12 108 SER A O 1
ATOM 841 N N . TYR A 1 109 ? 3.536 -2.866 -9.606 1.00 85.38 109 TYR A N 1
ATOM 842 C CA . TYR A 1 109 ? 4.018 -1.964 -8.557 1.00 85.38 109 TYR A CA 1
ATOM 843 C C . TYR A 1 109 ? 4.146 -2.783 -7.266 1.00 85.38 109 TYR A C 1
ATOM 845 O O . TYR A 1 109 ? 3.244 -2.776 -6.438 1.00 85.38 109 TYR A O 1
ATOM 853 N N . PRO A 1 110 ? 5.239 -3.546 -7.103 1.00 89.12 110 PRO A N 1
ATOM 854 C CA . PRO A 1 110 ? 5.331 -4.622 -6.111 1.00 89.12 110 PRO A CA 1
ATOM 855 C C . PRO A 1 110 ? 5.408 -4.152 -4.649 1.00 89.12 110 PRO A C 1
ATOM 857 O O . PRO A 1 110 ? 5.544 -4.983 -3.757 1.00 89.12 110 PRO A O 1
ATOM 860 N N . ASP A 1 111 ? 5.347 -2.844 -4.402 1.00 93.44 111 ASP A N 1
ATOM 861 C CA . ASP A 1 111 ? 5.219 -2.256 -3.066 1.00 93.44 111 ASP A CA 1
ATOM 862 C C . ASP A 1 111 ? 3.850 -1.610 -2.844 1.00 93.44 111 ASP A C 1
ATOM 864 O O . ASP A 1 111 ? 3.554 -1.197 -1.729 1.00 93.44 111 ASP A O 1
ATOM 868 N N . ASP A 1 112 ? 3.015 -1.520 -3.876 1.00 96.12 112 ASP A N 1
ATOM 869 C CA . ASP A 1 112 ? 1.750 -0.805 -3.818 1.00 96.12 112 ASP A CA 1
ATOM 870 C C . ASP A 1 112 ? 0.619 -1.811 -3.581 1.00 96.12 112 ASP A C 1
ATOM 872 O O . ASP A 1 112 ? 0.586 -2.885 -4.184 1.00 96.12 112 ASP A O 1
ATOM 876 N N . LEU A 1 113 ? -0.326 -1.468 -2.712 1.00 97.88 113 LEU A N 1
ATOM 877 C CA . LEU A 1 113 ? -1.548 -2.235 -2.472 1.00 97.88 113 LEU A CA 1
ATOM 878 C C . LEU A 1 113 ? -2.743 -1.302 -2.298 1.00 97.88 113 LEU A C 1
ATOM 880 O O . LEU A 1 113 ? -2.576 -0.108 -2.044 1.00 97.88 113 LEU A O 1
ATOM 884 N N . GLN A 1 114 ? -3.950 -1.855 -2.402 1.00 98.19 114 GLN A N 1
ATOM 885 C CA . GLN A 1 114 ? -5.164 -1.162 -1.978 1.00 98.19 114 GLN A CA 1
ATOM 886 C C . GLN A 1 114 ? -5.496 -1.530 -0.535 1.00 98.19 114 GLN A C 1
ATOM 888 O O . GLN A 1 114 ? -5.464 -2.705 -0.162 1.00 98.19 114 GLN A O 1
ATOM 893 N N . ALA A 1 115 ? -5.839 -0.528 0.268 1.00 98.19 115 ALA A N 1
ATOM 894 C CA . ALA A 1 115 ? -6.290 -0.709 1.641 1.00 98.19 115 ALA A CA 1
ATOM 895 C C . ALA A 1 115 ? -7.603 0.032 1.891 1.00 98.19 115 ALA A C 1
ATOM 897 O O . ALA A 1 115 ? -7.848 1.087 1.307 1.00 98.19 115 ALA A O 1
ATOM 898 N N . ARG A 1 116 ? -8.435 -0.511 2.786 1.00 97.25 116 ARG A N 1
ATOM 899 C CA . ARG A 1 116 ? -9.666 0.136 3.252 1.00 97.25 116 ARG A CA 1
ATOM 900 C C . ARG A 1 116 ? -9.390 1.103 4.385 1.00 97.25 116 ARG A C 1
ATOM 902 O O . ARG A 1 116 ? -8.828 0.716 5.407 1.00 97.25 116 ARG A O 1
ATOM 909 N N . PHE A 1 117 ? -9.877 2.320 4.225 1.00 96.62 117 PHE A N 1
ATOM 910 C CA . PHE A 1 117 ? -9.863 3.377 5.219 1.00 96.62 117 PHE A CA 1
ATOM 911 C C . PHE A 1 117 ? -11.285 3.605 5.703 1.00 96.62 117 PHE A C 1
ATOM 913 O O . PHE A 1 117 ? -12.193 3.810 4.898 1.00 96.62 117 PHE A O 1
ATOM 920 N N . TYR A 1 118 ? -11.474 3.549 7.017 1.00 94.31 118 TYR A N 1
ATOM 921 C CA . TYR A 1 118 ? -12.769 3.754 7.648 1.00 94.31 118 TYR A CA 1
ATOM 922 C C . TYR A 1 118 ? -12.796 5.138 8.280 1.00 94.31 118 TYR A C 1
ATOM 924 O O . TYR A 1 118 ? -12.103 5.404 9.256 1.00 94.31 118 TYR A O 1
ATOM 932 N N . PHE A 1 119 ? -13.621 6.021 7.736 1.00 92.81 119 PHE A N 1
ATOM 933 C CA . PHE A 1 119 ? -13.808 7.373 8.241 1.00 92.81 119 PHE A CA 1
ATOM 934 C C . PHE A 1 119 ? -15.039 7.401 9.140 1.00 92.81 119 PHE A C 1
ATOM 936 O O . PHE A 1 119 ? -16.105 7.874 8.740 1.00 92.81 119 PHE A O 1
ATOM 943 N N . ALA A 1 120 ? -14.912 6.863 10.357 1.00 87.25 120 ALA A N 1
ATOM 944 C CA . ALA A 1 120 ? -16.049 6.660 11.258 1.00 87.25 120 ALA A CA 1
ATOM 945 C C . ALA A 1 120 ? -16.838 7.950 11.543 1.00 87.25 120 ALA A C 1
ATOM 947 O O . ALA A 1 120 ? -18.067 7.930 11.521 1.00 87.25 120 ALA A O 1
ATOM 948 N N . ALA A 1 121 ? -16.153 9.089 11.698 1.00 87.12 121 ALA A N 1
ATOM 949 C CA . ALA A 1 121 ? -16.788 10.398 11.891 1.00 87.12 121 ALA A CA 1
ATOM 950 C C . ALA A 1 121 ? -17.699 10.829 10.721 1.00 87.12 121 ALA A C 1
ATOM 952 O O . ALA A 1 121 ? -18.610 11.630 10.913 1.00 87.12 121 ALA A O 1
ATOM 953 N N . HIS A 1 122 ? -17.472 10.281 9.525 1.00 90.12 122 HIS A N 1
ATOM 954 C CA . HIS A 1 122 ? -18.251 10.548 8.314 1.00 90.12 122 HIS A CA 1
ATOM 955 C C . HIS A 1 122 ? -19.145 9.368 7.902 1.00 90.12 122 HIS A C 1
ATOM 957 O O . HIS A 1 122 ? -19.920 9.492 6.955 1.00 90.12 122 HIS A O 1
ATOM 963 N N . GLY A 1 123 ? -19.030 8.216 8.573 1.00 90.06 123 GLY A N 1
ATOM 964 C CA . GLY A 1 123 ? -19.696 6.978 8.167 1.00 90.06 123 GLY A CA 1
ATOM 965 C C . GLY A 1 123 ? -19.308 6.514 6.757 1.00 90.06 123 GLY A C 1
ATOM 966 O O . GLY A 1 123 ? -20.131 5.907 6.077 1.00 90.06 123 GLY A O 1
ATOM 967 N N . GLN A 1 124 ? -18.094 6.839 6.299 1.00 93.88 124 GLN A N 1
ATOM 968 C CA . GLN A 1 124 ? -17.601 6.512 4.957 1.00 93.88 124 GLN A CA 1
ATOM 969 C C . GLN A 1 124 ? -16.491 5.465 5.007 1.00 93.88 124 GLN A C 1
ATOM 971 O O . GLN A 1 124 ? -15.747 5.367 5.986 1.00 93.88 124 GLN A O 1
ATOM 976 N N . VAL A 1 125 ? -16.366 4.704 3.921 1.00 94.62 125 VAL A N 1
ATOM 977 C CA . VAL A 1 125 ? -15.260 3.772 3.691 1.00 94.62 125 VAL A CA 1
ATOM 978 C C . VAL A 1 125 ? -14.717 4.023 2.296 1.00 94.62 125 VAL A C 1
ATOM 980 O O . VAL A 1 125 ? -15.485 4.037 1.337 1.00 94.62 125 VAL A O 1
ATOM 983 N N . GLU A 1 126 ? -13.403 4.186 2.176 1.00 96.75 126 GLU A N 1
ATOM 984 C CA . GLU A 1 126 ? -12.733 4.324 0.881 1.00 96.75 126 GLU A CA 1
ATOM 985 C C . GLU A 1 126 ? -11.615 3.296 0.738 1.00 96.75 126 GLU A C 1
ATOM 987 O O . GLU A 1 126 ? -10.956 2.927 1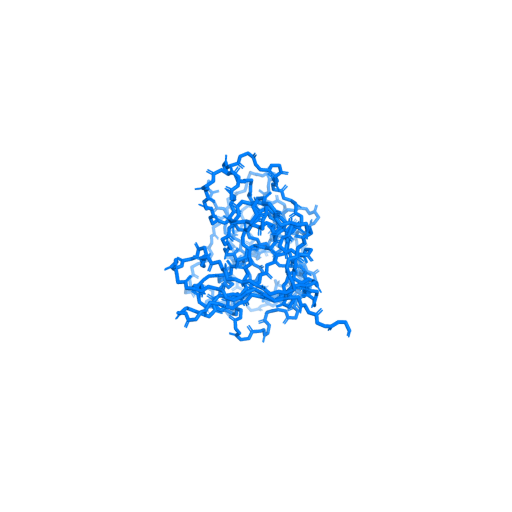.710 1.00 96.75 126 GLU A O 1
ATOM 992 N N . GLU A 1 127 ? -11.395 2.832 -0.489 1.00 97.44 127 GLU A N 1
ATOM 993 C CA . GLU A 1 127 ? -10.225 2.036 -0.849 1.00 97.44 127 GLU A CA 1
ATOM 994 C C . GLU A 1 127 ? -9.194 2.956 -1.497 1.00 97.44 127 GLU A C 1
ATOM 996 O O . GLU A 1 127 ? -9.482 3.628 -2.488 1.00 97.44 127 GLU A O 1
ATOM 1001 N N . MET A 1 128 ? -7.995 3.004 -0.924 1.00 97.81 128 MET A N 1
ATOM 1002 C CA . MET A 1 128 ? -6.924 3.888 -1.383 1.00 97.81 128 MET A CA 1
ATOM 1003 C C . MET A 1 128 ? -5.641 3.112 -1.639 1.00 97.81 128 MET A C 1
ATOM 1005 O O . MET A 1 128 ? -5.401 2.063 -1.035 1.00 97.81 128 MET A O 1
ATOM 1009 N N . TRP A 1 129 ? -4.821 3.639 -2.544 1.00 98.00 129 TRP A N 1
ATOM 1010 C CA . TRP A 1 129 ? -3.526 3.074 -2.886 1.00 98.00 129 TRP A CA 1
ATOM 1011 C C . TRP A 1 129 ? -2.465 3.505 -1.881 1.00 98.00 129 TRP A C 1
ATOM 1013 O O . TRP A 1 129 ? -2.335 4.685 -1.559 1.00 98.00 129 TRP A O 1
ATOM 1023 N N . VAL A 1 130 ? -1.679 2.543 -1.409 1.00 98.19 130 VAL A N 1
ATOM 1024 C CA . VAL A 1 130 ? -0.606 2.767 -0.440 1.00 98.19 130 VAL A CA 1
ATOM 1025 C C . VAL A 1 130 ? 0.645 2.048 -0.906 1.00 98.19 130 VAL A C 1
ATOM 1027 O O . VAL A 1 130 ? 0.595 0.853 -1.193 1.00 98.19 130 VAL A O 1
ATOM 1030 N N . ARG A 1 131 ? 1.770 2.764 -0.944 1.00 96.50 131 ARG A N 1
ATOM 1031 C CA . ARG A 1 131 ? 3.099 2.190 -1.167 1.00 96.50 131 ARG A CA 1
ATOM 1032 C C . ARG A 1 131 ? 3.728 1.813 0.158 1.00 96.50 131 ARG A C 1
ATOM 1034 O O . ARG A 1 131 ? 4.021 2.691 0.961 1.00 96.50 131 ARG A O 1
ATOM 1041 N N . LEU A 1 132 ? 3.979 0.535 0.380 1.00 97.12 132 LEU A N 1
ATOM 1042 C CA . LEU A 1 132 ? 4.659 0.052 1.571 1.00 97.12 132 LEU A CA 1
ATOM 1043 C C . LEU A 1 132 ? 6.115 0.526 1.611 1.00 97.12 132 LEU A C 1
ATOM 1045 O O . LEU A 1 132 ? 6.817 0.536 0.600 1.00 97.12 132 LEU A O 1
ATOM 1049 N N . THR A 1 133 ? 6.559 0.916 2.803 1.00 94.44 133 THR A N 1
ATOM 1050 C CA . THR A 1 133 ? 7.899 1.467 3.052 1.00 94.44 133 THR A CA 1
ATOM 1051 C C . THR A 1 133 ? 8.618 0.772 4.205 1.00 94.44 133 THR A C 1
ATOM 1053 O O . THR A 1 133 ? 9.850 0.752 4.231 1.00 94.44 133 THR A O 1
ATOM 1056 N N . ALA A 1 134 ? 7.889 0.163 5.148 1.00 94.69 134 ALA A N 1
ATOM 1057 C CA . ALA A 1 134 ? 8.469 -0.580 6.265 1.00 94.69 134 ALA A CA 1
ATOM 1058 C C . ALA A 1 134 ? 7.498 -1.615 6.852 1.00 94.69 134 ALA A C 1
ATOM 1060 O O . ALA A 1 134 ? 6.287 -1.536 6.668 1.00 94.69 134 ALA A O 1
ATOM 1061 N N . ILE A 1 135 ? 8.035 -2.561 7.626 1.00 96.62 135 ILE A N 1
ATOM 1062 C CA . ILE A 1 135 ? 7.237 -3.337 8.585 1.00 96.62 135 ILE A CA 1
ATOM 1063 C C . ILE A 1 135 ? 6.950 -2.449 9.799 1.00 96.62 135 ILE A C 1
ATOM 1065 O O . ILE A 1 135 ? 7.831 -1.715 10.256 1.00 96.62 135 ILE A O 1
ATOM 1069 N N . ASP A 1 136 ? 5.734 -2.542 10.326 1.00 96.88 136 ASP A N 1
ATOM 1070 C CA . ASP A 1 136 ? 5.300 -1.859 11.537 1.00 96.88 136 ASP A CA 1
ATOM 1071 C C . ASP A 1 136 ? 4.987 -2.874 12.647 1.00 96.88 136 ASP A C 1
ATOM 1073 O O . ASP A 1 136 ? 3.886 -3.433 12.688 1.00 96.88 136 ASP A O 1
ATOM 1077 N N . PRO A 1 137 ? 5.939 -3.144 13.555 1.00 94.81 137 PRO A N 1
ATOM 1078 C CA . PRO A 1 137 ? 5.725 -4.115 14.619 1.00 94.81 137 PRO A CA 1
ATOM 1079 C C . PRO A 1 137 ? 4.697 -3.646 15.655 1.00 94.81 137 PRO A C 1
ATOM 1081 O O . PRO A 1 137 ? 4.117 -4.487 16.335 1.00 94.81 137 PRO A O 1
ATOM 1084 N N . GLU A 1 138 ? 4.442 -2.339 15.777 1.00 93.75 138 GLU A N 1
ATOM 1085 C CA . GLU A 1 138 ? 3.535 -1.792 16.790 1.00 93.75 138 GLU A CA 1
ATOM 1086 C C . GLU A 1 138 ? 2.085 -2.206 16.527 1.00 93.75 138 GLU A C 1
ATOM 1088 O O . GLU A 1 138 ? 1.366 -2.604 17.441 1.00 93.75 138 GLU A O 1
ATOM 1093 N N . ILE A 1 139 ? 1.675 -2.165 15.260 1.00 95.38 139 ILE A N 1
ATOM 1094 C CA . ILE A 1 139 ? 0.341 -2.595 14.827 1.00 95.38 139 ILE A CA 1
ATOM 1095 C C . ILE A 1 139 ? 0.344 -4.027 14.275 1.00 95.38 139 ILE A C 1
ATOM 1097 O O . ILE A 1 139 ? -0.679 -4.490 13.777 1.00 95.38 139 ILE A O 1
ATOM 1101 N N . GLY A 1 140 ? 1.484 -4.729 14.326 1.00 95.12 140 GLY A N 1
ATOM 1102 C CA . GLY A 1 140 ? 1.652 -6.047 13.707 1.00 95.12 140 GLY A CA 1
ATOM 1103 C C . GLY A 1 140 ? 1.320 -6.031 12.211 1.00 95.12 140 GLY A C 1
ATOM 1104 O O . GLY A 1 140 ? 0.551 -6.869 11.742 1.00 95.12 140 GLY A O 1
ATOM 1105 N N . GLY A 1 141 ? 1.833 -5.034 11.489 1.00 96.62 141 GLY A N 1
ATOM 1106 C CA . GLY A 1 141 ? 1.505 -4.762 10.093 1.00 96.62 141 GLY A CA 1
ATOM 1107 C C . GLY A 1 141 ? 2.641 -4.057 9.356 1.00 96.62 141 GLY A C 1
ATOM 1108 O O . GLY A 1 141 ? 3.809 -4.429 9.481 1.00 96.62 141 GLY A O 1
ATOM 1109 N N . TYR A 1 142 ? 2.303 -3.038 8.573 1.00 97.81 142 TYR A N 1
ATOM 1110 C CA . TYR A 1 142 ? 3.218 -2.322 7.689 1.00 97.81 142 TYR A CA 1
ATOM 1111 C C . TYR A 1 142 ? 2.997 -0.812 7.793 1.00 97.81 142 TYR A C 1
ATOM 1113 O O . TYR A 1 142 ? 1.904 -0.356 8.122 1.00 97.81 142 TYR A O 1
ATOM 1121 N N . ARG A 1 143 ? 4.029 -0.035 7.470 1.00 97.38 143 ARG A N 1
ATOM 1122 C CA . ARG A 1 143 ? 3.914 1.392 7.157 1.00 97.38 143 ARG A CA 1
ATOM 1123 C C . ARG A 1 143 ? 3.959 1.584 5.654 1.00 97.38 143 ARG A C 1
ATOM 1125 O O . ARG A 1 143 ? 4.646 0.836 4.951 1.00 97.38 143 ARG A O 1
ATOM 1132 N N . GLY A 1 144 ? 3.269 2.608 5.181 1.00 96.44 144 GLY A N 1
ATOM 1133 C CA . GLY A 1 144 ? 3.344 3.024 3.795 1.00 96.44 144 GLY A CA 1
ATOM 1134 C C . GLY A 1 144 ? 2.999 4.489 3.592 1.00 96.44 144 GLY A C 1
ATOM 1135 O O . GLY A 1 144 ? 2.587 5.179 4.518 1.00 96.44 144 GLY A O 1
ATOM 1136 N N . THR A 1 145 ? 3.177 4.941 2.360 1.00 96.88 145 THR A N 1
ATOM 1137 C CA . THR A 1 145 ? 2.847 6.285 1.892 1.00 96.88 145 THR A CA 1
ATOM 1138 C C . THR A 1 145 ? 1.571 6.232 1.065 1.00 96.88 145 THR A C 1
ATOM 1140 O O . THR A 1 145 ? 1.450 5.400 0.161 1.00 96.88 145 THR A O 1
ATOM 1143 N N . LEU A 1 146 ? 0.625 7.118 1.360 1.00 97.44 146 LEU A N 1
ATOM 1144 C CA . LEU A 1 146 ? -0.625 7.244 0.623 1.00 97.44 146 LEU A CA 1
ATOM 1145 C C . LEU A 1 146 ? -0.366 7.791 -0.793 1.00 97.44 146 LEU A C 1
ATOM 1147 O O . LEU A 1 146 ? 0.334 8.786 -0.952 1.00 97.44 146 LEU A O 1
ATOM 1151 N N . LEU A 1 147 ? -0.924 7.147 -1.821 1.00 96.19 147 LEU A N 1
ATOM 1152 C CA . LEU A 1 147 ? -0.690 7.490 -3.235 1.00 96.19 147 LEU A CA 1
ATOM 1153 C C . LEU A 1 147 ? -1.826 8.301 -3.871 1.00 96.19 147 LEU A C 1
ATOM 1155 O O . LEU A 1 147 ? -1.754 8.635 -5.050 1.00 96.19 147 LEU A O 1
ATOM 1159 N N . ASN A 1 148 ? -2.890 8.583 -3.120 1.00 96.38 148 ASN A N 1
ATOM 1160 C CA . ASN A 1 148 ? -3.996 9.421 -3.561 1.00 96.38 148 ASN A CA 1
ATOM 1161 C C . ASN A 1 148 ? -4.707 10.054 -2.358 1.00 96.38 148 ASN A C 1
ATOM 1163 O O . ASN A 1 148 ? -4.862 9.418 -1.321 1.00 96.38 148 ASN A O 1
ATOM 1167 N N . THR A 1 149 ? -5.194 11.282 -2.507 1.00 95.31 149 THR A N 1
ATOM 1168 C CA . THR A 1 149 ? -6.002 11.955 -1.476 1.00 95.31 149 THR A CA 1
ATOM 1169 C C . THR A 1 149 ? -7.409 11.330 -1.400 1.00 95.31 149 THR A C 1
ATOM 1171 O O . THR A 1 149 ? -7.994 11.071 -2.458 1.00 95.31 149 THR A O 1
ATOM 1174 N N . PRO A 1 150 ? -7.973 11.076 -0.198 1.00 96.00 150 PRO A N 1
ATOM 1175 C CA . PRO A 1 150 ? -9.358 10.624 -0.053 1.00 96.00 150 PRO A CA 1
ATOM 1176 C C . PRO A 1 150 ? -10.357 11.683 -0.520 1.00 96.00 150 PRO A C 1
ATOM 1178 O O . PRO A 1 150 ? -10.092 12.884 -0.464 1.00 96.00 150 PRO A O 1
ATOM 1181 N N . HIS A 1 151 ? -11.553 11.242 -0.905 1.00 96.00 151 HIS A N 1
ATOM 1182 C CA . HIS A 1 151 ? -12.668 12.159 -1.160 1.00 96.00 151 HIS A CA 1
ATOM 1183 C C . HIS A 1 151 ? -13.285 12.669 0.148 1.00 96.00 151 HIS A C 1
ATOM 1185 O O . HIS A 1 151 ? -13.800 13.787 0.210 1.00 96.00 151 HIS A O 1
ATOM 1191 N N . THR A 1 152 ? -13.229 11.856 1.202 1.00 93.44 152 THR A N 1
ATOM 1192 C CA . THR A 1 152 ? -13.684 12.209 2.543 1.00 93.44 152 THR A CA 1
ATOM 1193 C C . THR A 1 152 ? -12.714 13.211 3.176 1.00 93.44 152 THR A C 1
ATOM 1195 O O . THR A 1 152 ? -11.516 12.929 3.267 1.00 93.44 152 THR A O 1
ATOM 1198 N N . PRO A 1 153 ? -13.195 14.369 3.670 1.00 88.56 153 PRO A N 1
ATOM 1199 C CA . PRO A 1 153 ? -12.348 15.412 4.244 1.00 88.56 153 PRO A CA 1
ATOM 1200 C C . PRO A 1 153 ? -11.891 15.043 5.664 1.00 88.56 153 PRO A C 1
ATOM 1202 O O . PRO A 1 153 ? -12.369 15.592 6.652 1.00 88.56 153 PRO A O 1
ATOM 1205 N N . ALA A 1 154 ? -10.952 14.103 5.756 1.00 87.62 154 ALA A N 1
ATOM 1206 C CA . ALA A 1 154 ? -10.446 13.548 7.013 1.00 87.62 154 ALA A CA 1
ATOM 1207 C C . ALA A 1 154 ? -9.045 14.061 7.398 1.00 87.62 154 ALA A C 1
ATOM 1209 O O . ALA A 1 154 ? -8.412 13.511 8.294 1.00 87.62 154 ALA A O 1
ATOM 1210 N N . GLY A 1 155 ? -8.540 15.088 6.706 1.00 90.62 155 GLY A N 1
ATOM 1211 C CA . GLY A 1 155 ? -7.204 15.640 6.952 1.00 90.62 155 GLY A CA 1
ATOM 1212 C C . GLY A 1 155 ? -6.046 14.759 6.471 1.00 90.62 155 GLY A C 1
ATOM 1213 O O . GLY A 1 155 ? -4.908 15.066 6.800 1.00 90.62 155 GLY A O 1
ATOM 1214 N N . LEU A 1 156 ? -6.330 13.700 5.705 1.00 94.56 156 LEU A N 1
ATOM 1215 C CA . LEU A 1 156 ? -5.328 12.909 4.988 1.00 94.56 156 LEU A CA 1
ATOM 1216 C C . LEU A 1 156 ? -5.131 13.456 3.572 1.00 94.56 156 LEU A C 1
ATOM 1218 O O . LEU A 1 156 ? -6.094 13.856 2.913 1.00 94.56 156 LEU A O 1
ATOM 1222 N N . THR A 1 157 ? -3.896 13.414 3.093 1.00 95.69 157 THR A N 1
ATOM 1223 C CA . THR A 1 157 ? -3.477 13.850 1.760 1.00 95.69 157 THR A CA 1
ATOM 1224 C C . THR A 1 157 ? -2.490 12.866 1.138 1.00 95.69 157 THR A C 1
ATOM 1226 O O . THR A 1 157 ? -1.823 12.099 1.833 1.00 95.69 157 THR A O 1
ATOM 1229 N N . GLU A 1 158 ? -2.409 12.852 -0.195 1.00 95.44 158 GLU A N 1
ATOM 1230 C CA . GLU A 1 158 ? -1.355 12.121 -0.905 1.00 95.44 158 GLU A CA 1
ATOM 1231 C C . GLU A 1 158 ? 0.032 12.471 -0.340 1.00 95.44 158 GLU A C 1
ATOM 1233 O O . GLU A 1 158 ? 0.357 13.640 -0.137 1.00 95.44 158 GLU A O 1
ATOM 1238 N N . GLY A 1 159 ? 0.853 11.449 -0.099 1.00 93.50 159 GLY A N 1
ATOM 1239 C CA . GLY A 1 159 ? 2.168 11.584 0.521 1.00 93.50 159 GLY A CA 1
ATOM 1240 C C . GLY A 1 159 ? 2.190 11.339 2.032 1.00 93.50 159 GLY A C 1
ATOM 1241 O O . GLY A 1 159 ? 3.274 11.108 2.570 1.00 93.50 159 GLY A O 1
ATOM 1242 N N . ASP A 1 160 ? 1.038 11.315 2.709 1.00 95.75 160 ASP A N 1
ATOM 1243 C CA . ASP A 1 160 ? 0.987 11.029 4.145 1.00 95.75 160 ASP A CA 1
ATOM 1244 C C . ASP A 1 160 ? 1.435 9.597 4.467 1.00 95.75 160 ASP A C 1
ATOM 1246 O O . ASP A 1 160 ? 1.185 8.647 3.717 1.00 95.75 160 ASP A O 1
ATOM 1250 N N . GLU A 1 161 ? 2.085 9.434 5.622 1.00 96.62 161 GLU A N 1
ATOM 1251 C CA . GLU A 1 161 ? 2.417 8.120 6.168 1.00 96.62 161 GLU A CA 1
ATOM 1252 C C . GLU A 1 161 ? 1.195 7.501 6.860 1.00 96.62 161 GLU A C 1
ATOM 1254 O O . GLU A 1 161 ? 0.519 8.140 7.667 1.00 96.62 161 GLU A O 1
ATOM 1259 N N . VAL A 1 162 ? 0.930 6.229 6.570 1.00 97.44 162 VAL A N 1
ATOM 1260 C CA . VAL A 1 162 ? -0.210 5.474 7.097 1.00 97.44 162 VAL A CA 1
ATOM 1261 C C . VAL A 1 162 ? 0.222 4.088 7.577 1.00 97.44 162 VAL A C 1
ATOM 1263 O O . VAL A 1 162 ? 1.139 3.470 7.031 1.00 97.44 162 VAL A O 1
ATOM 1266 N N . GLY A 1 163 ? -0.454 3.576 8.609 1.00 97.94 163 GLY A N 1
ATOM 1267 C CA . GLY A 1 163 ? -0.308 2.191 9.057 1.00 97.94 163 GLY A CA 1
ATOM 1268 C C . GLY A 1 163 ? -1.283 1.277 8.323 1.00 97.94 163 GLY A C 1
ATOM 1269 O O . GLY A 1 163 ? -2.452 1.620 8.197 1.00 97.94 163 GLY A O 1
ATOM 1270 N N . ILE A 1 164 ? -0.831 0.108 7.875 1.00 98.12 164 ILE A N 1
ATOM 1271 C CA . ILE A 1 164 ? -1.634 -0.908 7.185 1.00 98.12 164 ILE A CA 1
ATOM 1272 C C . ILE A 1 164 ? -1.536 -2.229 7.937 1.00 98.12 164 ILE A C 1
ATOM 1274 O O . ILE A 1 164 ? -0.446 -2.666 8.298 1.00 98.12 164 ILE A O 1
ATOM 1278 N N . ARG A 1 165 ? -2.663 -2.916 8.123 1.00 97.06 165 ARG A N 1
ATOM 1279 C CA . ARG A 1 165 ? -2.707 -4.224 8.781 1.00 97.06 165 ARG A CA 1
ATOM 1280 C C . ARG A 1 165 ? -3.568 -5.213 8.004 1.00 97.06 165 ARG A C 1
ATOM 1282 O O . ARG A 1 165 ? -4.641 -4.873 7.507 1.00 97.06 165 ARG A O 1
ATOM 1289 N N . LEU A 1 166 ? -3.116 -6.464 7.943 1.00 96.75 166 LEU A N 1
ATOM 1290 C CA . LEU A 1 166 ? -3.949 -7.593 7.528 1.00 96.75 166 LEU A CA 1
ATOM 1291 C C . LEU A 1 166 ? -4.774 -8.048 8.736 1.00 96.75 166 LEU A C 1
ATOM 1293 O O . LEU A 1 166 ? -4.300 -8.827 9.560 1.00 96.75 166 LEU A O 1
ATOM 1297 N N . ALA A 1 167 ? -5.983 -7.509 8.875 1.00 94.81 167 ALA A N 1
ATOM 1298 C CA . ALA A 1 167 ? -6.874 -7.850 9.978 1.00 94.81 167 ALA A CA 1
ATOM 1299 C C . ALA A 1 167 ? -7.713 -9.105 9.650 1.00 94.81 167 ALA A C 1
ATOM 1301 O O . ALA A 1 167 ? -8.163 -9.252 8.507 1.00 94.81 167 ALA A O 1
ATOM 1302 N N . PRO A 1 168 ? -7.967 -10.009 10.616 1.00 94.62 168 PRO A N 1
ATOM 1303 C CA . PRO A 1 168 ? -8.834 -11.164 10.396 1.00 94.62 168 PRO A CA 1
ATOM 1304 C C . PRO A 1 168 ? -10.256 -10.740 10.008 1.00 94.62 168 PRO A C 1
ATOM 1306 O O . PRO A 1 168 ? -10.726 -9.671 10.384 1.00 94.62 168 PRO A O 1
ATOM 1309 N N . GLY A 1 169 ? -10.966 -11.570 9.245 1.00 92.06 169 GLY A N 1
ATOM 1310 C CA . GLY A 1 169 ? -12.354 -11.288 8.859 1.00 92.06 169 GLY A CA 1
ATOM 1311 C C . GLY A 1 169 ? -12.542 -10.208 7.785 1.00 92.06 169 GLY A C 1
ATOM 1312 O O . GLY A 1 169 ? -13.676 -9.991 7.360 1.00 92.06 169 GLY A O 1
ATOM 1313 N N . VAL A 1 170 ? -11.469 -9.564 7.304 1.00 91.88 170 VAL A N 1
ATOM 1314 C CA . VAL A 1 170 ? -11.512 -8.600 6.189 1.00 91.88 170 VAL A CA 1
ATOM 1315 C C . VAL A 1 170 ? -10.817 -9.198 4.963 1.00 91.88 170 VAL A C 1
ATOM 1317 O O . VAL A 1 170 ? -9.712 -9.726 5.084 1.00 91.88 170 VAL A O 1
ATOM 1320 N N . PRO A 1 171 ? -11.414 -9.104 3.760 1.00 91.75 171 PRO A N 1
ATOM 1321 C CA . PRO A 1 171 ? -10.810 -9.650 2.545 1.00 91.75 171 PRO A CA 1
ATOM 1322 C C . PRO A 1 171 ? -9.660 -8.803 1.983 1.00 91.75 171 PRO A C 1
ATOM 1324 O O . PRO A 1 171 ? -9.011 -9.249 1.044 1.00 91.75 171 PRO A O 1
ATOM 1327 N N . VAL A 1 172 ? -9.429 -7.599 2.509 1.00 95.00 172 VAL A N 1
ATOM 1328 C CA . VAL A 1 172 ? -8.441 -6.622 2.030 1.00 95.00 172 VAL A CA 1
ATOM 1329 C C . VAL A 1 172 ? -7.693 -5.991 3.212 1.00 95.00 172 VAL A C 1
ATOM 1331 O O . VAL A 1 172 ? -8.240 -5.961 4.319 1.00 95.00 172 VAL A O 1
ATOM 1334 N N . PRO A 1 173 ? -6.464 -5.482 3.012 1.00 97.75 173 PRO A N 1
ATOM 1335 C CA . PRO A 1 173 ? -5.741 -4.733 4.036 1.00 97.75 173 PRO A CA 1
ATOM 1336 C C . PRO A 1 173 ? -6.561 -3.550 4.571 1.00 97.75 173 PRO A C 1
ATOM 1338 O O . PRO A 1 173 ? -7.328 -2.926 3.836 1.00 97.75 173 PRO A O 1
ATOM 1341 N N . VAL A 1 174 ? -6.389 -3.228 5.852 1.00 97.50 174 VAL A N 1
ATOM 1342 C CA . VAL A 1 174 ? -7.095 -2.130 6.527 1.00 97.50 174 VAL A CA 1
ATOM 1343 C C . VAL A 1 174 ? -6.091 -1.093 7.000 1.00 97.50 174 VAL A C 1
ATOM 1345 O O . VAL A 1 174 ? -5.041 -1.440 7.544 1.00 97.50 174 VAL A O 1
ATOM 1348 N N . ALA A 1 175 ? -6.422 0.176 6.797 1.00 97.31 175 ALA A N 1
ATOM 1349 C CA . ALA A 1 175 ? -5.672 1.280 7.357 1.00 97.31 175 ALA A CA 1
ATOM 1350 C C . ALA A 1 175 ? -5.924 1.405 8.861 1.00 97.31 175 ALA A C 1
ATOM 1352 O O . ALA A 1 175 ? -7.057 1.326 9.333 1.00 97.31 175 ALA A O 1
ATOM 1353 N N . VAL A 1 176 ? -4.847 1.613 9.605 1.00 96.19 176 VAL A N 1
ATOM 1354 C CA . VAL A 1 176 ? -4.850 1.831 11.046 1.00 96.19 176 VAL A CA 1
ATOM 1355 C C . VAL A 1 176 ? -4.543 3.302 11.277 1.00 96.19 176 VAL A C 1
ATOM 1357 O O . VAL A 1 176 ? -3.402 3.740 11.108 1.00 96.19 176 VAL A O 1
ATOM 1360 N N . ASP A 1 177 ? -5.574 4.062 11.631 1.00 91.44 177 ASP A N 1
ATOM 1361 C CA . ASP A 1 177 ? -5.423 5.469 11.981 1.00 91.44 177 ASP A CA 1
ATOM 1362 C C . ASP A 1 177 ? -4.745 5.648 13.355 1.00 91.44 177 ASP A C 1
ATOM 1364 O O . ASP A 1 177 ? -4.412 4.689 14.061 1.00 91.44 177 ASP A O 1
ATOM 1368 N N . ALA A 1 178 ? -4.507 6.903 13.740 1.00 90.25 178 ALA A N 1
ATOM 1369 C CA . ALA A 1 178 ? -3.841 7.224 14.997 1.00 90.25 178 ALA A CA 1
ATOM 1370 C C . ALA A 1 178 ? -4.625 6.748 16.236 1.00 90.25 178 ALA A C 1
ATOM 1372 O O . ALA A 1 178 ? -4.006 6.357 17.229 1.00 90.25 178 ALA A O 1
ATOM 1373 N N . ALA A 1 179 ? -5.960 6.760 16.184 1.00 89.62 179 ALA A N 1
ATOM 1374 C CA . ALA A 1 179 ? -6.802 6.333 17.295 1.00 89.62 179 ALA A CA 1
ATOM 1375 C C . ALA A 1 179 ? -6.788 4.809 17.447 1.00 89.62 179 ALA A C 1
ATOM 1377 O O . ALA A 1 179 ? -6.502 4.307 18.531 1.00 89.62 179 ALA A O 1
ATOM 1378 N N . ALA A 1 180 ? -6.983 4.073 16.353 1.00 92.56 180 ALA A N 1
ATOM 1379 C CA . ALA A 1 180 ? -6.886 2.621 16.323 1.00 92.56 180 ALA A CA 1
ATOM 1380 C C . ALA A 1 180 ? -5.481 2.145 16.726 1.00 92.56 180 ALA A C 1
ATOM 1382 O O . ALA A 1 180 ? -5.352 1.170 17.465 1.00 92.56 180 ALA A O 1
ATOM 1383 N N . ARG A 1 181 ? -4.415 2.850 16.310 1.00 94.38 181 ARG A N 1
ATOM 1384 C CA . ARG A 1 181 ? -3.045 2.571 16.778 1.00 94.38 181 ARG A CA 1
ATOM 1385 C C . ARG A 1 181 ? -2.924 2.748 18.290 1.00 94.38 181 ARG A C 1
ATOM 1387 O O . ARG A 1 181 ? -2.320 1.904 18.947 1.00 94.38 181 ARG A O 1
ATOM 1394 N N . ALA A 1 182 ? -3.469 3.832 18.842 1.00 93.62 182 ALA A N 1
ATOM 1395 C CA . ALA A 1 182 ? -3.444 4.060 20.282 1.00 93.62 182 ALA A CA 1
ATOM 1396 C C . ALA A 1 182 ? -4.195 2.967 21.044 1.00 93.62 182 ALA A C 1
ATOM 1398 O O . ALA A 1 182 ? -3.649 2.408 21.996 1.00 93.62 182 ALA A O 1
ATOM 1399 N N . ASP A 1 183 ? -5.381 2.600 20.568 1.00 94.44 183 ASP A N 1
ATOM 1400 C CA . ASP A 1 183 ? -6.182 1.549 21.178 1.00 94.44 183 ASP A CA 1
ATOM 1401 C C . ASP A 1 183 ? -5.493 0.185 21.097 1.00 94.44 183 ASP A C 1
ATOM 1403 O O . ASP A 1 183 ? -5.497 -0.547 22.079 1.00 94.44 183 ASP A O 1
ATOM 1407 N N . LEU A 1 184 ? -4.818 -0.152 19.994 1.00 95.00 184 LEU A N 1
ATOM 1408 C CA . LEU A 1 184 ? -4.093 -1.423 19.856 1.00 95.00 184 LEU A CA 1
ATOM 1409 C C . LEU A 1 184 ? -2.995 -1.635 20.908 1.00 95.00 184 LEU A C 1
ATOM 1411 O O . LEU A 1 184 ? -2.684 -2.788 21.227 1.00 95.00 184 LEU A O 1
ATOM 1415 N N . ARG A 1 185 ? -2.418 -0.555 21.453 1.00 94.44 185 ARG A N 1
ATOM 1416 C CA . ARG A 1 185 ? -1.413 -0.632 22.527 1.00 94.44 185 ARG A CA 1
ATOM 1417 C C . ARG A 1 185 ? -2.020 -1.051 23.860 1.00 94.44 185 ARG A C 1
ATOM 1419 O O . ARG A 1 185 ? -1.378 -1.764 24.626 1.00 94.44 185 ARG A O 1
ATOM 1426 N N . GLU A 1 186 ? -3.245 -0.621 24.134 1.00 95.06 186 GLU A N 1
ATOM 1427 C CA . GLU A 1 186 ? -3.878 -0.769 25.448 1.00 95.06 186 GLU A CA 1
ATOM 1428 C C . GLU A 1 186 ? -5.010 -1.794 25.468 1.00 95.06 186 GLU A C 1
ATOM 1430 O O . GLU A 1 186 ? -5.348 -2.316 26.527 1.00 95.06 186 GLU A O 1
ATOM 1435 N N . TRP A 1 187 ? -5.578 -2.116 24.313 1.00 96.75 187 TRP A N 1
ATOM 1436 C CA . TRP A 1 187 ? -6.796 -2.898 24.175 1.00 96.75 187 TRP A CA 1
ATOM 1437 C C . TRP A 1 187 ? -6.608 -4.038 23.175 1.00 96.75 187 TRP A C 1
ATOM 1439 O O . TRP A 1 187 ? -5.751 -4.023 22.283 1.00 96.75 187 TRP A O 1
ATOM 1449 N N . SER A 1 188 ? -7.420 -5.071 23.346 1.00 95.75 188 SER A N 1
ATOM 1450 C CA . SER A 1 188 ? -7.655 -6.117 22.363 1.00 95.75 188 SER A CA 1
ATOM 1451 C C . SER A 1 188 ? -9.144 -6.177 22.045 1.00 95.75 188 SER A C 1
ATOM 1453 O O . SER A 1 188 ? -9.992 -6.033 22.926 1.00 95.75 188 SER A O 1
ATOM 1455 N N . GLY A 1 189 ? -9.454 -6.383 20.767 1.00 95.75 189 GLY A N 1
ATOM 1456 C CA . GLY A 1 189 ? -10.799 -6.644 20.276 1.00 95.75 189 GLY A CA 1
ATOM 1457 C C . GLY A 1 189 ? -10.847 -8.005 19.593 1.00 95.75 189 GLY A C 1
ATOM 1458 O O . GLY A 1 189 ? -9.868 -8.419 18.979 1.00 95.75 189 GLY A O 1
ATOM 1459 N N . ALA A 1 190 ? -11.972 -8.706 19.687 1.00 97.19 190 ALA A N 1
ATOM 1460 C CA . ALA A 1 190 ? -12.218 -9.901 18.884 1.00 97.19 190 ALA A CA 1
ATOM 1461 C C . ALA A 1 190 ? -13.715 -10.076 18.624 1.00 97.19 190 ALA A C 1
ATOM 1463 O O . ALA A 1 190 ? -14.517 -10.160 19.558 1.00 97.19 190 ALA A O 1
ATOM 1464 N N . CYS A 1 191 ? -14.101 -10.136 17.350 1.00 98.19 191 CYS A N 1
ATOM 1465 C CA . CYS A 1 191 ? -15.462 -10.480 16.958 1.00 98.19 191 CYS A CA 1
ATOM 1466 C C . CYS A 1 191 ? -15.694 -11.995 17.018 1.00 98.19 191 CYS A C 1
ATOM 1468 O O . CYS A 1 191 ? -14.930 -12.753 16.423 1.00 98.19 191 CYS A O 1
ATOM 1470 N N . SER A 1 192 ? -16.784 -12.430 17.660 1.00 97.75 192 SER A N 1
ATOM 1471 C CA . SER A 1 192 ? -17.172 -13.847 17.739 1.00 97.75 192 SER A CA 1
ATOM 1472 C C . SER A 1 192 ? -17.576 -14.453 16.394 1.00 97.75 192 SER A C 1
ATOM 1474 O O . SER A 1 192 ? -17.485 -15.663 16.232 1.00 97.75 192 SER A O 1
ATOM 1476 N N . GLU A 1 193 ? -18.012 -13.622 15.442 1.00 97.69 193 GLU A N 1
ATOM 1477 C CA . GLU A 1 193 ? -18.563 -14.079 14.161 1.00 97.69 193 GLU A CA 1
ATOM 1478 C C . GLU A 1 193 ? -17.516 -14.107 13.041 1.00 97.69 193 GLU A C 1
ATOM 1480 O O . GLU A 1 193 ? -17.367 -15.111 12.353 1.00 97.69 193 GLU A O 1
ATOM 1485 N N . CYS A 1 194 ? -16.782 -13.005 12.833 1.00 97.25 194 CYS A N 1
ATOM 1486 C CA . CYS A 1 194 ? -15.821 -12.891 11.726 1.00 97.25 194 CYS A CA 1
ATOM 1487 C C . CYS A 1 194 ? -14.352 -12.858 12.168 1.00 97.25 194 CYS A C 1
ATOM 1489 O O . CYS A 1 194 ? -13.464 -12.853 11.318 1.00 97.25 194 CYS A O 1
ATOM 1491 N N . GLY A 1 195 ? -14.078 -12.804 13.475 1.00 96.88 195 GLY A N 1
ATOM 1492 C CA . GLY A 1 195 ? -12.718 -12.737 14.014 1.00 96.88 195 GLY A CA 1
ATOM 1493 C C . GLY A 1 195 ? -12.028 -11.375 13.900 1.00 96.88 195 GLY A C 1
ATOM 1494 O O . GLY A 1 195 ? -10.901 -11.252 14.366 1.00 96.88 195 GLY A O 1
ATOM 1495 N N . PHE A 1 196 ? -12.670 -10.354 13.319 1.00 96.94 196 PHE A N 1
ATOM 1496 C CA . PHE A 1 196 ? -12.084 -9.014 13.216 1.00 96.94 196 PHE A CA 1
ATOM 1497 C C . PHE A 1 196 ? -11.679 -8.465 14.577 1.00 96.94 196 PHE A C 1
ATOM 1499 O O . PHE A 1 196 ? -12.404 -8.640 15.559 1.00 96.94 196 PHE A O 1
ATOM 1506 N N . ASP A 1 197 ? -10.527 -7.804 14.614 1.00 95.94 197 ASP A N 1
ATOM 1507 C CA . ASP A 1 197 ? -9.821 -7.475 15.850 1.00 95.94 197 ASP A CA 1
ATOM 1508 C C . ASP A 1 197 ? -9.430 -5.994 15.967 1.00 95.94 197 ASP A C 1
ATOM 1510 O O . ASP A 1 197 ? -8.746 -5.611 16.915 1.00 95.94 197 ASP A O 1
ATOM 1514 N N . LEU A 1 198 ? -9.871 -5.152 15.027 1.00 95.06 198 LEU A N 1
ATOM 1515 C CA . LEU A 1 198 ? -9.690 -3.705 15.093 1.00 95.06 198 LEU A CA 1
ATOM 1516 C C . LEU A 1 198 ? -10.975 -3.015 15.549 1.00 95.06 198 LEU A C 1
ATOM 1518 O O . LEU A 1 198 ? -12.077 -3.323 15.087 1.00 95.06 198 LEU A O 1
ATOM 1522 N N . LEU A 1 199 ? -10.806 -2.021 16.415 1.00 93.19 199 LEU A N 1
ATOM 1523 C CA . LEU A 1 199 ? -11.833 -1.033 16.707 1.00 93.19 199 LEU A CA 1
ATOM 1524 C C . LEU A 1 199 ? -11.663 0.119 15.718 1.00 93.19 199 LEU A C 1
ATOM 1526 O O . LEU A 1 199 ? -10.586 0.696 15.611 1.00 93.19 199 LEU A O 1
ATOM 1530 N N . LEU A 1 200 ? -12.720 0.410 14.960 1.00 90.81 200 LEU A N 1
ATOM 1531 C CA . LEU A 1 200 ? -12.738 1.488 13.961 1.00 90.81 200 LEU A CA 1
ATOM 1532 C C . LEU A 1 200 ? -13.218 2.826 14.544 1.00 90.81 200 LEU A C 1
ATOM 1534 O O . LEU A 1 200 ? -13.378 3.806 13.827 1.00 90.81 200 LEU A O 1
ATOM 1538 N N . GLU A 1 201 ? -13.469 2.848 15.849 1.00 90.75 201 GLU A N 1
ATOM 1539 C CA . GLU A 1 201 ? -13.766 4.031 16.642 1.00 90.75 201 GLU A CA 1
ATOM 1540 C C . GLU A 1 201 ? -12.938 3.954 17.930 1.00 90.75 201 GLU A C 1
ATOM 1542 O O . GLU A 1 201 ? -12.757 2.844 18.441 1.00 90.75 201 GLU A O 1
ATOM 1547 N N . PRO A 1 202 ? -12.500 5.095 18.496 1.00 93.19 202 PRO A N 1
ATOM 1548 C CA . PRO A 1 202 ? -11.769 5.097 19.755 1.00 93.19 202 PRO A CA 1
ATOM 1549 C C . PRO A 1 202 ? -12.555 4.401 20.877 1.00 93.19 202 PRO A C 1
ATOM 1551 O O . PRO A 1 202 ? -13.747 4.683 21.059 1.00 93.19 202 PRO A O 1
ATOM 1554 N N . VAL A 1 203 ? -11.894 3.579 21.698 1.00 94.94 203 VAL A N 1
ATOM 1555 C CA . VAL A 1 203 ? -12.509 2.901 22.861 1.00 94.94 203 VAL A CA 1
ATOM 1556 C C . VAL A 1 203 ? -13.252 3.891 23.756 1.00 94.94 203 VAL A C 1
ATOM 1558 O O . VAL A 1 203 ? -14.396 3.643 24.141 1.00 94.94 203 VAL A O 1
ATOM 1561 N N . ALA A 1 204 ? -12.638 5.041 24.046 1.00 93.31 204 ALA A N 1
ATOM 1562 C CA . ALA A 1 204 ? -13.247 6.084 24.868 1.00 93.31 204 ALA A CA 1
ATOM 1563 C C . ALA A 1 204 ? -14.579 6.592 24.282 1.00 93.31 204 ALA A C 1
ATOM 1565 O O . ALA A 1 204 ? -15.542 6.790 25.024 1.00 93.31 204 ALA A O 1
ATOM 1566 N N . THR A 1 205 ? -14.665 6.738 22.956 1.00 93.06 205 THR A N 1
ATOM 1567 C CA . THR A 1 205 ? -15.890 7.153 22.256 1.00 93.06 205 THR A CA 1
ATOM 1568 C C . THR A 1 205 ? -16.966 6.072 22.332 1.00 93.06 205 THR A C 1
ATOM 1570 O O . THR A 1 205 ? -18.129 6.378 22.607 1.00 93.06 205 THR A O 1
ATOM 1573 N N . ILE A 1 206 ? -16.594 4.802 22.139 1.00 94.62 206 ILE A N 1
ATOM 1574 C CA . ILE A 1 206 ? -17.528 3.671 22.244 1.00 94.62 206 ILE A CA 1
ATOM 1575 C C . ILE A 1 206 ? -18.113 3.597 23.657 1.00 94.62 206 ILE A C 1
ATOM 1577 O O . ILE A 1 206 ? -19.329 3.487 23.822 1.00 94.62 206 ILE A O 1
ATOM 1581 N N . VAL A 1 207 ? -17.255 3.700 24.672 1.00 95.06 207 VAL A N 1
ATOM 1582 C CA . VAL A 1 207 ? -17.642 3.597 26.081 1.00 95.06 207 VAL A CA 1
ATOM 1583 C C . VAL A 1 207 ? -18.514 4.769 26.503 1.00 95.06 207 VAL A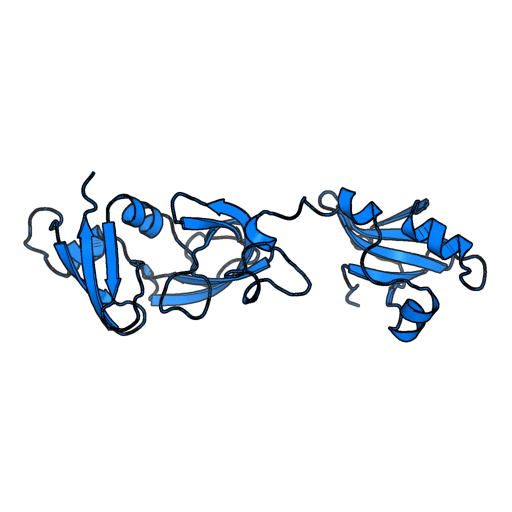 C 1
ATOM 1585 O O . VAL A 1 207 ? -19.563 4.539 27.095 1.00 95.06 207 VAL A O 1
ATOM 1588 N N . ALA A 1 208 ? -18.153 6.004 26.146 1.00 94.25 208 ALA A N 1
ATOM 1589 C CA . ALA A 1 208 ? -18.973 7.177 26.450 1.00 94.25 208 ALA A CA 1
ATOM 1590 C C . ALA A 1 208 ? -20.390 7.064 25.857 1.00 94.25 208 ALA A C 1
ATOM 1592 O O . ALA A 1 208 ? -21.363 7.493 26.477 1.00 94.25 208 ALA A O 1
ATOM 1593 N N . ARG A 1 209 ? -20.518 6.447 24.674 1.00 94.38 209 ARG A N 1
ATOM 1594 C CA . ARG A 1 209 ? -21.806 6.210 24.009 1.00 94.38 209 ARG A CA 1
ATOM 1595 C C . ARG A 1 209 ? -22.615 5.075 24.644 1.00 94.38 209 ARG A C 1
ATOM 1597 O O . ARG A 1 209 ? -23.832 5.194 24.747 1.00 94.38 209 ARG A O 1
ATOM 1604 N N . GLN A 1 210 ? -21.975 3.970 25.026 1.00 94.75 210 GLN A N 1
ATOM 1605 C CA . GLN A 1 210 ? -22.658 2.775 25.550 1.00 94.75 210 GLN A CA 1
ATOM 1606 C C . GLN A 1 210 ? -22.919 2.830 27.059 1.00 94.75 210 GLN A C 1
ATOM 1608 O O . GLN A 1 210 ? -23.921 2.293 27.528 1.00 94.75 210 GLN A O 1
ATOM 1613 N N . PHE A 1 211 ? -22.042 3.492 27.810 1.00 94.00 211 PHE A N 1
ATOM 1614 C CA . PHE A 1 211 ? -22.049 3.546 29.270 1.00 94.00 211 PHE A CA 1
ATOM 1615 C C . PHE A 1 211 ? -21.963 5.002 29.768 1.00 94.00 211 PHE A C 1
ATOM 1617 O O . PHE A 1 211 ? -21.044 5.347 30.509 1.00 94.00 211 PHE A O 1
ATOM 1624 N N . PRO A 1 212 ? -22.917 5.884 29.407 1.00 93.62 212 PRO A N 1
ATOM 1625 C CA . PRO A 1 212 ? -22.812 7.327 29.657 1.00 93.62 212 PRO A CA 1
ATOM 1626 C C . PRO A 1 212 ? -22.750 7.720 31.142 1.00 93.62 212 PRO A C 1
ATOM 1628 O O . PRO A 1 212 ? -22.351 8.834 31.462 1.00 93.62 212 PRO A O 1
ATOM 1631 N N . GLN A 1 213 ? -23.156 6.831 32.056 1.00 94.12 213 GLN A N 1
ATOM 1632 C CA . GLN A 1 213 ? -23.099 7.064 33.505 1.00 94.12 213 GLN A CA 1
ATOM 1633 C C . GLN A 1 213 ? -21.933 6.346 34.200 1.00 94.12 213 GLN A C 1
ATOM 1635 O O . GLN A 1 213 ? -21.792 6.449 35.418 1.00 94.12 213 GLN A O 1
ATOM 1640 N N . GLN A 1 214 ? -21.106 5.602 33.461 1.00 89.12 214 GLN A N 1
ATOM 1641 C CA . GLN A 1 214 ? -19.993 4.867 34.047 1.00 89.12 214 GLN A CA 1
ATOM 1642 C C . GLN A 1 214 ? -18.779 5.788 34.236 1.00 89.12 214 GLN A C 1
ATOM 1644 O O . GLN A 1 214 ? -18.328 6.411 33.274 1.00 89.12 214 GLN A O 1
ATOM 1649 N N . PRO A 1 215 ? -18.210 5.877 35.452 1.00 89.19 215 PRO A N 1
ATOM 1650 C CA . PRO A 1 215 ? -16.946 6.566 35.642 1.00 89.19 215 PRO A CA 1
ATOM 1651 C C . PRO A 1 215 ? -15.803 5.749 35.023 1.00 89.19 215 PRO A C 1
ATOM 1653 O O . PRO A 1 215 ? -15.569 4.601 35.400 1.00 89.19 215 PRO A O 1
ATOM 1656 N N . GLY A 1 216 ? -15.063 6.367 34.102 1.00 89.12 216 GLY A N 1
ATOM 1657 C CA . GLY A 1 216 ? -13.900 5.759 33.455 1.00 89.12 216 GLY A CA 1
ATOM 1658 C C . GLY A 1 216 ? -14.242 4.672 32.431 1.00 89.12 216 GLY A C 1
ATOM 1659 O O . GLY A 1 216 ? -15.399 4.454 32.076 1.00 89.12 216 GLY A O 1
ATOM 1660 N N . VAL A 1 217 ? -13.203 3.998 31.932 1.00 91.69 217 VAL A N 1
ATOM 1661 C CA . VAL A 1 217 ? -13.337 2.939 30.923 1.00 91.69 217 VAL A CA 1
ATOM 1662 C C . VAL A 1 217 ? -13.370 1.565 31.608 1.00 91.69 217 VAL A C 1
ATOM 1664 O O . VAL A 1 217 ? -12.432 1.259 32.346 1.00 91.69 217 VAL A O 1
ATOM 1667 N N . PRO A 1 218 ? -14.409 0.728 31.397 1.00 93.75 218 PRO A N 1
ATOM 1668 C CA . PRO A 1 218 ? -14.431 -0.643 31.903 1.00 93.75 218 PRO A CA 1
ATOM 1669 C C . PRO A 1 218 ? -13.238 -1.453 31.382 1.00 93.75 218 PRO A C 1
ATOM 1671 O O . PRO A 1 218 ? -12.917 -1.389 30.200 1.00 93.75 218 PRO A O 1
ATOM 1674 N N . GLU A 1 219 ? -12.639 -2.292 32.230 1.00 94.88 219 GLU A N 1
ATOM 1675 C CA . GLU A 1 219 ? -11.541 -3.199 31.839 1.00 94.88 219 GLU A CA 1
ATOM 1676 C C . GLU A 1 219 ? -11.956 -4.221 30.762 1.00 94.88 219 GLU A C 1
ATOM 1678 O O . GLU A 1 219 ? -11.117 -4.761 30.039 1.00 94.88 219 GLU A O 1
ATOM 1683 N N . MET A 1 220 ? -13.257 -4.497 30.654 1.00 96.56 220 MET A N 1
ATOM 1684 C CA . MET A 1 220 ? -13.845 -5.380 29.655 1.00 96.56 220 MET A CA 1
ATOM 1685 C C . MET A 1 220 ? -15.278 -4.945 29.357 1.00 96.56 220 MET A C 1
ATOM 1687 O O . MET A 1 220 ? -16.038 -4.630 30.274 1.00 96.56 220 MET A O 1
ATOM 1691 N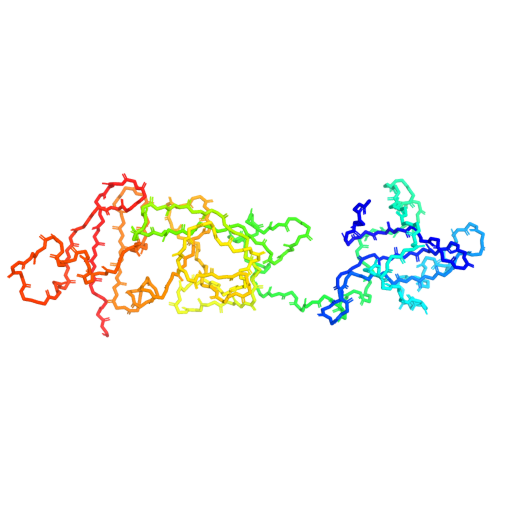 N . PHE A 1 221 ? -15.660 -4.964 28.085 1.00 97.25 221 PHE A N 1
ATOM 1692 C CA . PHE A 1 221 ? -17.031 -4.729 27.645 1.00 97.25 221 PHE A CA 1
ATOM 1693 C C . PHE A 1 221 ? -17.274 -5.387 26.283 1.00 97.25 221 PHE A C 1
ATOM 1695 O O . PHE A 1 221 ? -16.355 -5.888 25.636 1.00 97.25 221 PHE A O 1
ATOM 1702 N N . THR A 1 222 ? -18.530 -5.402 25.840 1.00 97.12 222 THR A N 1
ATOM 1703 C CA . THR A 1 222 ? -18.880 -5.868 24.495 1.00 97.12 222 THR A CA 1
ATOM 1704 C C . THR A 1 222 ? -19.423 -4.720 23.664 1.00 97.12 222 THR A C 1
ATOM 1706 O O . THR A 1 222 ? -20.106 -3.837 24.174 1.00 97.12 222 THR A O 1
ATOM 1709 N N . THR A 1 223 ? -19.122 -4.741 22.372 1.00 97.06 223 THR A N 1
ATOM 1710 C CA . THR A 1 223 ? -19.649 -3.806 21.379 1.00 97.06 223 THR A CA 1
ATOM 1711 C C . THR A 1 223 ? -20.056 -4.563 20.113 1.00 97.06 223 THR A C 1
ATOM 1713 O O . THR A 1 223 ? -19.949 -5.789 20.037 1.00 97.06 223 THR A O 1
ATOM 1716 N N . ARG A 1 224 ? -20.560 -3.847 19.109 1.00 96.19 224 ARG A N 1
ATOM 1717 C CA . ARG A 1 224 ? -20.861 -4.403 17.788 1.00 96.19 224 ARG A CA 1
ATOM 1718 C C . ARG A 1 224 ? -19.626 -4.309 16.900 1.00 96.19 224 ARG A C 1
ATOM 1720 O O . ARG A 1 224 ? -19.005 -3.255 16.813 1.00 96.19 224 ARG A O 1
ATOM 1727 N N . CYS A 1 225 ? -19.283 -5.405 16.230 1.00 95.31 225 CYS A N 1
ATOM 1728 C CA . CYS A 1 225 ? -18.233 -5.422 15.222 1.00 95.31 225 CYS A CA 1
ATOM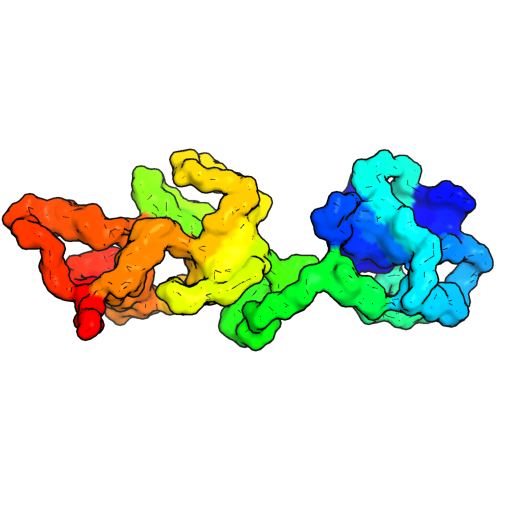 1729 C C . CYS A 1 225 ? -18.610 -4.486 14.072 1.00 95.31 225 CY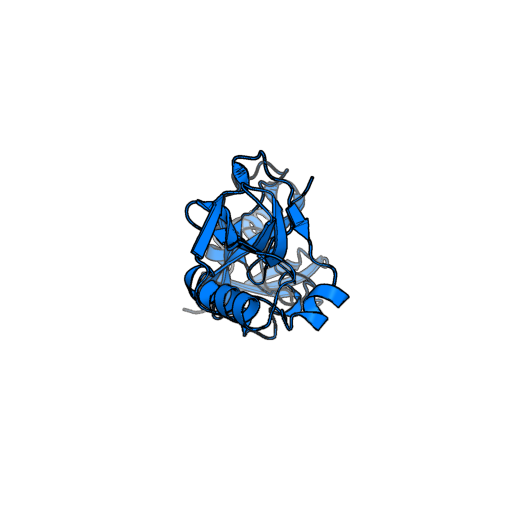S A C 1
ATOM 1731 O O . CYS A 1 225 ? -19.672 -4.638 13.470 1.00 95.31 225 CYS A O 1
ATOM 1733 N N . ALA A 1 226 ? -17.714 -3.566 13.730 1.00 90.81 226 ALA A N 1
ATOM 1734 C CA . ALA A 1 226 ? -17.951 -2.587 12.677 1.00 90.81 226 ALA A CA 1
ATOM 1735 C C . ALA A 1 226 ? -18.025 -3.193 11.257 1.00 90.81 226 ALA A C 1
ATOM 1737 O O . ALA A 1 226 ? -18.457 -2.513 10.334 1.00 90.81 226 ALA A O 1
ATOM 1738 N N . LEU A 1 227 ? -17.645 -4.466 11.072 1.00 92.12 227 LEU A N 1
ATOM 1739 C CA . LEU A 1 227 ? -17.713 -5.143 9.770 1.00 92.12 227 LEU A CA 1
ATOM 1740 C C . LEU A 1 227 ? -18.973 -5.978 9.566 1.00 92.12 227 LEU A C 1
ATOM 1742 O O . LEU A 1 227 ? -19.584 -5.915 8.507 1.00 92.12 227 LEU A O 1
ATOM 1746 N N . CYS A 1 228 ? -19.326 -6.811 10.548 1.00 94.44 228 CYS A N 1
ATOM 1747 C CA . CYS A 1 228 ? -20.403 -7.797 10.408 1.00 94.44 228 CYS A CA 1
ATOM 1748 C C . CYS A 1 228 ? -21.563 -7.583 11.387 1.00 94.44 228 CYS A C 1
ATOM 1750 O O . CYS A 1 228 ? -22.485 -8.392 11.413 1.00 94.44 228 CYS A O 1
ATOM 1752 N N . ALA A 1 229 ? -21.506 -6.545 12.232 1.00 95.75 229 ALA A N 1
ATOM 1753 C CA . ALA A 1 229 ? -22.454 -6.280 13.322 1.00 95.75 229 ALA A CA 1
ATOM 1754 C C . ALA A 1 229 ? -22.579 -7.398 14.386 1.00 95.75 229 ALA A C 1
ATOM 1756 O O . ALA A 1 229 ? -23.411 -7.311 15.299 1.00 95.75 229 ALA A O 1
ATOM 1757 N N . GLY A 1 230 ? -21.729 -8.427 14.317 1.00 97.06 230 GLY A N 1
ATOM 1758 C CA . GLY A 1 230 ? -21.596 -9.463 15.337 1.00 97.06 230 GLY A CA 1
ATOM 1759 C C . GLY A 1 230 ? -21.114 -8.911 16.678 1.00 97.06 230 GLY A C 1
ATOM 1760 O O . GLY A 1 230 ? -20.734 -7.743 16.796 1.00 97.06 230 GLY A O 1
ATOM 1761 N N . THR A 1 231 ? -21.117 -9.751 17.708 1.00 98.06 231 THR A N 1
ATOM 1762 C CA . THR A 1 231 ? -20.606 -9.361 19.027 1.00 98.06 231 THR A CA 1
ATOM 1763 C C . THR A 1 231 ? -19.085 -9.264 18.981 1.00 98.06 231 THR A C 1
ATOM 1765 O O . THR A 1 231 ? -18.408 -10.159 18.479 1.00 98.06 231 THR A O 1
ATOM 1768 N N . MET A 1 232 ? -18.540 -8.169 19.499 1.00 98.25 232 MET A N 1
ATOM 1769 C CA . MET A 1 232 ? -17.108 -7.960 19.674 1.00 98.25 232 MET A CA 1
ATOM 1770 C C . MET A 1 232 ? -16.802 -7.807 21.157 1.00 98.25 232 MET A C 1
ATOM 1772 O O . MET A 1 232 ? -17.342 -6.917 21.812 1.00 98.25 232 MET A O 1
ATOM 1776 N N . MET A 1 233 ? -15.940 -8.678 21.677 1.00 98.12 233 MET A N 1
ATOM 1777 C CA . MET A 1 233 ? -15.384 -8.537 23.019 1.00 98.12 233 MET A CA 1
ATOM 1778 C C . MET A 1 233 ? -14.212 -7.563 22.962 1.00 98.12 233 MET A C 1
ATOM 1780 O O . MET A 1 233 ? -13.332 -7.728 22.118 1.00 98.12 233 MET A O 1
ATOM 1784 N N . VAL A 1 234 ? -14.206 -6.575 23.853 1.00 98.06 234 VAL A N 1
ATOM 1785 C CA . VAL A 1 234 ? -13.116 -5.612 24.019 1.00 98.06 234 VAL A CA 1
ATOM 1786 C C . VAL A 1 234 ? -12.577 -5.743 25.431 1.00 98.06 234 VAL A C 1
ATOM 1788 O O . VAL A 1 234 ? -13.342 -5.722 26.396 1.00 98.06 234 VAL A O 1
ATOM 1791 N N . GLN A 1 235 ? -11.264 -5.888 25.559 1.00 97.50 235 GLN A N 1
ATOM 1792 C CA . GLN A 1 235 ? -10.606 -6.050 26.847 1.00 97.50 235 GLN A CA 1
ATOM 1793 C C . GLN A 1 235 ? -9.319 -5.238 26.896 1.00 97.50 235 GLN A C 1
ATOM 1795 O O . GLN A 1 235 ? -8.581 -5.159 25.915 1.00 97.50 235 GLN A O 1
ATOM 1800 N N . ARG A 1 236 ? -9.021 -4.661 28.057 1.00 96.69 236 ARG A N 1
ATOM 1801 C CA . ARG A 1 236 ? -7.731 -4.032 28.303 1.00 96.69 236 ARG A CA 1
ATOM 1802 C C . ARG A 1 236 ? -6.629 -5.089 28.359 1.00 96.69 236 ARG A C 1
ATOM 1804 O O . ARG A 1 236 ? -6.777 -6.143 28.991 1.00 96.69 236 ARG A O 1
ATOM 1811 N N . ARG A 1 237 ? -5.503 -4.815 27.709 1.00 93.56 237 ARG A N 1
ATOM 1812 C CA . ARG A 1 237 ? -4.295 -5.632 27.818 1.00 93.56 237 ARG A CA 1
ATOM 1813 C C . ARG A 1 237 ? -3.760 -5.499 29.240 1.00 93.56 237 ARG A C 1
ATOM 1815 O O . ARG A 1 237 ? -3.614 -4.396 29.759 1.00 93.56 237 ARG A O 1
ATOM 1822 N N . ARG A 1 238 ? -3.471 -6.633 29.876 1.00 82.12 238 ARG A N 1
ATOM 1823 C CA . ARG A 1 238 ? -2.713 -6.632 31.130 1.00 82.12 238 ARG A CA 1
ATOM 1824 C C . ARG A 1 238 ? -1.274 -6.253 30.780 1.00 82.12 238 ARG A C 1
ATOM 1826 O O . ARG A 1 238 ? -0.699 -6.900 29.905 1.00 82.12 238 ARG A O 1
ATOM 1833 N N . GLY A 1 239 ? -0.777 -5.174 31.385 1.00 65.62 239 GLY A N 1
ATOM 1834 C CA . GLY A 1 239 ? 0.620 -4.744 31.266 1.00 65.62 239 GLY A CA 1
ATOM 1835 C C . GLY A 1 239 ? 1.598 -5.753 31.847 1.00 65.62 239 GLY A C 1
ATOM 1836 O O . GLY A 1 239 ? 1.156 -6.611 32.649 1.00 65.62 239 GLY A O 1
#

Sequence (239 aa):
MTIPVGAWVRIELDGPYLAYTYRDPTHGLSAKGCKIEGEPDAALVRAVMQSPRATVRLEHGGFAVTPLRPDEREALGLHGPPPWMEVFSPPAGPWRRDPLLAKYLHPSYPDDLQARFYFAAHGQVEEMWVRLTAIDPEIGGYRGTLLNTPHTPAGLTEGDEVGIRLAPGVPVPVAVDAAARADLREWSGACSECGFDLLLEPVATIVARQFPQQPGVPEMFTTRCALCAGTMMVQRRRG

Radius of gyration: 24.38 Å; chains: 1; bounding box: 49×31×74 Å

pLDDT: mean 93.28, std 5.52, range [65.62, 98.25]

Secondary structure (DSSP, 8-state):
-PPPSS-EEEEESSSEEEEEEEEETTTEEEEEEEE--SS--HHHHHHHHH---EEEEGGG---EEEEPPHHHHHHTT--SS-GGGGGTSPPPPGGGG-TTTTTTEETTEEEEEEEEEEEGGGTEEEEEEEEEEEEETTTTEEEEEESS--SS-SS--TT-EEEEE--TT-SS-EEE-HHHHHHHHHEEEEETTT-----SS-HHHHHHHH-TT-SS--SEEEEE-TTT--EEEEEEPP-

Foldseek 3Di:
DDADAQFFKWKDDVATWTWHWHQAPVQGTKIFTEHDDPDDDLVRLCCRQPPTDDMGRPVVDDMDIGTDDPVRCVVSVVDTHRPCCCVRDDPPAPCLVPPVCVVQADPRGRQKGWAWEQPPVVRDIDIFIWGFDHADVLLRFTKTFTCAQDPDPPVDGGGDIWTWDDFFLDPGIYTQDPQQSVCSNWKWKAFPPGGGTTDNDHQVVQCCVPPVPDDDHDQWDWDADPPPRGIMIMHTDDD